Protein AF-A0A0M9DT07-F1 (afdb_monomer_lite)

Radius of gyration: 23.71 Å; chains: 1; bounding box: 53×54×96 Å

Foldseek 3Di:
DDDDDDDDPPPDPPPPPPPPPCPPWDWQDKDFFQDDDPPPLKDWQDPKDKTFQDKLVPDPTPPDDQDFQQALDWWWFQFPVRWIWTHTNQWTWTDAPTITIITRDDDPNRGDGTAPKDKDKFQWDDDPPDDPDIDGDADWDWDWDQDPQGIKTWTFHHAPDDTWTATKIWGDDPRIIMTRHGAIIWIKDWDDRVPPPFTWIKIWGDDNVVSIIIIMTIGD

Structure (mmCIF, N/CA/C/O backbone):
data_AF-A0A0M9DT07-F1
#
_entry.id   AF-A0A0M9DT07-F1
#
loop_
_atom_site.group_PDB
_atom_site.id
_atom_site.type_symbol
_atom_site.label_atom_id
_atom_site.label_alt_id
_atom_site.label_comp_id
_atom_site.label_asym_id
_atom_site.label_entity_id
_atom_site.label_seq_id
_atom_site.pdbx_PDB_ins_code
_atom_site.Cartn_x
_atom_site.Cartn_y
_atom_site.Cartn_z
_atom_site.occupancy
_atom_site.B_iso_or_equiv
_atom_site.auth_seq_id
_atom_site.auth_comp_id
_atom_site.auth_asym_id
_atom_site.auth_atom_id
_atom_site.pdbx_PDB_model_num
ATOM 1 N N . MET A 1 1 ? 20.465 39.568 -76.031 1.00 43.34 1 MET A N 1
ATOM 2 C CA . MET A 1 1 ? 20.129 38.217 -75.529 1.00 43.34 1 MET A CA 1
ATOM 3 C C . MET A 1 1 ? 21.136 37.796 -74.467 1.00 43.34 1 MET A C 1
ATOM 5 O O . MET A 1 1 ? 22.217 37.337 -74.807 1.00 43.34 1 MET A O 1
ATOM 9 N N . LYS A 1 2 ? 20.809 37.992 -73.188 1.00 36.03 2 LYS A N 1
ATOM 10 C CA . LYS A 1 2 ? 21.469 37.326 -72.058 1.00 36.03 2 LYS A CA 1
ATOM 11 C C . LYS A 1 2 ? 20.361 36.885 -71.110 1.00 36.03 2 LYS A C 1
ATOM 13 O O . LYS A 1 2 ? 19.502 37.689 -70.759 1.00 36.03 2 LYS A O 1
ATOM 18 N N . GLY A 1 3 ? 20.328 35.580 -70.871 1.00 34.97 3 GLY A N 1
ATOM 19 C CA . GLY A 1 3 ? 19.238 34.864 -70.231 1.00 34.97 3 GLY A CA 1
ATOM 20 C C . GLY A 1 3 ? 19.203 35.038 -68.719 1.00 34.97 3 GLY A C 1
ATOM 21 O O . GLY A 1 3 ? 20.229 35.157 -68.055 1.00 34.97 3 GLY A O 1
ATOM 22 N N . PHE A 1 4 ? 17.973 35.013 -68.223 1.00 41.09 4 PHE A N 1
ATOM 23 C CA . PHE A 1 4 ? 17.583 34.699 -66.858 1.00 41.09 4 PHE A CA 1
ATOM 24 C C . PHE A 1 4 ? 18.028 33.278 -66.491 1.00 41.09 4 PHE A C 1
ATOM 26 O O . PHE A 1 4 ? 17.635 32.341 -67.182 1.00 41.09 4 PHE A O 1
ATOM 33 N N . ILE A 1 5 ? 18.737 33.106 -65.373 1.00 43.38 5 ILE A N 1
ATOM 34 C CA . ILE A 1 5 ? 18.674 31.878 -64.568 1.00 43.38 5 ILE A CA 1
ATOM 35 C C . ILE A 1 5 ? 18.634 32.298 -63.097 1.00 43.38 5 ILE A C 1
ATOM 37 O O . ILE A 1 5 ? 19.620 32.756 -62.524 1.00 43.38 5 ILE A O 1
ATOM 41 N N . LEU A 1 6 ? 17.445 32.160 -62.518 1.00 38.59 6 LEU A N 1
ATOM 42 C CA . LEU A 1 6 ? 17.158 32.244 -61.095 1.00 38.59 6 LEU A CA 1
ATOM 43 C C . LEU A 1 6 ? 17.454 30.853 -60.507 1.00 38.59 6 LEU A C 1
ATOM 45 O O . LEU A 1 6 ? 16.744 29.904 -60.834 1.00 38.59 6 LEU A O 1
ATOM 49 N N . LEU A 1 7 ? 18.493 30.702 -59.680 1.00 37.50 7 LEU A N 1
ATOM 50 C CA . LEU A 1 7 ? 18.726 29.463 -58.927 1.00 37.50 7 LEU A CA 1
ATOM 51 C C . LEU A 1 7 ? 18.391 29.705 -57.451 1.00 37.50 7 LEU A C 1
ATOM 53 O O . LEU A 1 7 ? 19.174 30.272 -56.691 1.00 37.50 7 LEU A O 1
ATOM 57 N N . LEU A 1 8 ? 17.179 29.294 -57.079 1.00 36.41 8 LEU A N 1
ATOM 58 C CA . LEU A 1 8 ? 16.701 29.186 -55.705 1.00 36.41 8 LEU A CA 1
ATOM 59 C C . LEU A 1 8 ? 17.504 28.107 -54.966 1.00 36.41 8 LEU A C 1
ATOM 61 O O . LEU A 1 8 ? 17.373 26.920 -55.252 1.00 36.41 8 LEU A O 1
ATOM 65 N N . TRP A 1 9 ? 18.290 28.519 -53.975 1.00 34.06 9 TRP A N 1
ATOM 66 C CA . TRP A 1 9 ? 18.785 27.624 -52.933 1.00 34.06 9 TRP A CA 1
ATOM 67 C C . TRP A 1 9 ? 17.669 27.393 -51.911 1.00 34.06 9 TRP A C 1
ATOM 69 O O . TRP A 1 9 ? 17.506 28.156 -50.961 1.00 34.06 9 TRP A O 1
ATOM 79 N N . ILE A 1 10 ? 16.884 26.334 -52.109 1.00 38.62 10 ILE A N 1
ATOM 80 C CA . ILE A 1 10 ? 16.064 25.754 -51.043 1.00 38.62 10 ILE A CA 1
ATOM 81 C C . ILE A 1 10 ? 16.995 24.837 -50.250 1.00 38.62 10 ILE A C 1
ATOM 83 O O . ILE A 1 10 ? 17.226 23.688 -50.620 1.00 38.62 10 ILE A O 1
ATOM 87 N N . ILE A 1 11 ? 17.568 25.362 -49.167 1.00 41.97 11 ILE A N 1
ATOM 88 C CA . ILE A 1 11 ? 18.193 24.523 -48.146 1.00 41.97 11 ILE A CA 1
ATOM 89 C C . ILE A 1 11 ? 17.046 23.809 -47.437 1.00 41.97 11 ILE A C 1
ATOM 91 O O . ILE A 1 11 ? 16.306 24.401 -46.651 1.00 41.97 11 ILE A O 1
ATOM 95 N N . ALA A 1 12 ? 16.875 22.536 -47.779 1.00 37.84 12 ALA A N 1
ATOM 96 C CA . ALA A 1 12 ? 15.999 21.622 -47.079 1.00 37.84 12 ALA A CA 1
ATOM 97 C C . ALA A 1 12 ? 16.459 21.530 -45.619 1.00 37.84 12 ALA A C 1
ATOM 99 O O . ALA A 1 12 ? 17.428 20.845 -45.294 1.00 37.84 12 ALA A O 1
ATOM 100 N N . PHE A 1 13 ? 15.749 22.217 -44.724 1.00 34.78 13 PHE A N 1
ATOM 101 C CA . PHE A 1 13 ? 15.687 21.802 -43.333 1.00 34.78 13 PHE A CA 1
ATOM 102 C C . PHE A 1 13 ? 15.055 20.411 -43.332 1.00 34.78 13 PHE A C 1
ATOM 104 O O . PHE A 1 13 ? 13.833 20.267 -43.381 1.00 34.78 13 PHE A O 1
ATOM 111 N N . SER A 1 14 ? 15.889 19.373 -43.292 1.00 35.84 14 SER A N 1
ATOM 112 C CA . SER A 1 14 ? 15.462 18.065 -42.821 1.00 35.84 14 SER A CA 1
ATOM 113 C C . SER A 1 14 ? 15.128 18.230 -41.342 1.00 35.84 14 SER A C 1
ATOM 115 O O . SER A 1 14 ? 15.962 18.025 -40.459 1.00 35.84 14 SER A O 1
ATOM 117 N N . VAL A 1 15 ? 13.902 18.671 -41.069 1.00 37.06 15 VAL A N 1
ATOM 118 C CA . VAL A 1 15 ? 13.260 18.426 -39.789 1.00 37.06 15 VAL A CA 1
ATOM 119 C C . VAL A 1 15 ? 13.224 16.910 -39.684 1.00 37.06 15 VAL A C 1
ATOM 121 O O . VAL A 1 15 ? 12.386 16.253 -40.294 1.00 37.06 15 VAL A O 1
ATOM 124 N N . TYR A 1 16 ? 14.198 16.349 -38.968 1.00 35.22 16 TYR A N 1
ATOM 125 C CA . TYR A 1 16 ? 14.059 15.043 -38.354 1.00 35.22 16 TYR A CA 1
ATOM 126 C C . TYR A 1 16 ? 12.822 15.162 -37.463 1.00 35.22 16 TYR A C 1
ATOM 128 O O . TYR A 1 16 ? 12.907 15.546 -36.296 1.00 35.22 16 TYR A O 1
ATOM 136 N N . SER A 1 17 ? 11.644 14.892 -38.028 1.00 36.38 17 SER A N 1
ATOM 137 C CA . SER A 1 17 ? 10.521 14.473 -37.221 1.00 36.38 17 SER A CA 1
ATOM 138 C C . SER A 1 17 ? 10.969 13.140 -36.650 1.00 36.38 17 SER A C 1
ATOM 140 O O . SER A 1 17 ? 10.878 12.100 -37.301 1.00 36.38 17 SER A O 1
ATOM 142 N N . GLN A 1 18 ? 11.539 13.179 -35.449 1.00 34.22 18 GLN A N 1
ATOM 143 C CA . GLN A 1 18 ? 11.455 12.028 -34.577 1.00 34.22 18 GLN A CA 1
ATOM 144 C C . GLN A 1 18 ? 9.961 11.773 -34.443 1.00 34.22 18 GLN A C 1
ATOM 146 O O . GLN A 1 18 ? 9.268 12.485 -33.713 1.00 34.22 18 GLN A O 1
ATOM 151 N N . GLU A 1 19 ? 9.445 10.833 -35.237 1.00 33.66 19 GLU A N 1
ATOM 152 C CA . GLU A 1 19 ? 8.140 10.269 -34.964 1.00 33.66 19 GLU A CA 1
ATOM 153 C C . GLU A 1 19 ? 8.167 9.902 -33.481 1.00 33.66 19 GLU A C 1
ATOM 155 O O . GLU A 1 19 ? 9.106 9.224 -33.040 1.00 33.66 19 GLU A O 1
ATOM 160 N N . PRO A 1 20 ? 7.236 10.424 -32.665 1.00 37.22 20 PRO A N 1
ATOM 161 C CA . PRO A 1 20 ? 7.201 10.052 -31.271 1.00 37.22 20 PRO A CA 1
ATOM 162 C C . PRO A 1 20 ? 7.048 8.541 -31.259 1.00 37.22 20 PRO A C 1
ATOM 164 O O . PRO A 1 20 ? 6.032 8.030 -31.728 1.00 37.22 20 PRO A O 1
ATOM 167 N N . ILE A 1 21 ? 8.082 7.847 -30.770 1.00 36.16 21 ILE A N 1
ATOM 168 C CA . ILE A 1 21 ? 8.057 6.411 -30.514 1.00 36.16 21 ILE A CA 1
ATOM 169 C C . ILE A 1 21 ? 6.707 6.151 -29.858 1.00 36.16 21 ILE A C 1
ATOM 171 O O . ILE A 1 21 ? 6.473 6.607 -28.731 1.00 36.16 21 ILE A O 1
ATOM 175 N N . LYS A 1 22 ? 5.795 5.494 -30.588 1.00 36.47 22 LYS A N 1
ATOM 176 C CA . LYS A 1 22 ? 4.574 4.944 -30.015 1.00 36.47 22 LYS A CA 1
ATOM 177 C C . LYS A 1 22 ? 5.074 3.973 -28.960 1.00 36.47 22 LYS A C 1
ATOM 179 O O . LYS A 1 22 ? 5.481 2.861 -29.265 1.00 36.47 22 LYS A O 1
ATOM 184 N N . ARG A 1 23 ? 5.172 4.442 -27.715 1.00 38.47 23 ARG A N 1
ATOM 185 C CA . ARG A 1 23 ? 5.377 3.568 -26.568 1.00 38.47 23 ARG A CA 1
ATOM 186 C C . ARG A 1 23 ? 4.070 2.814 -26.445 1.00 38.47 23 ARG A C 1
ATOM 188 O O . ARG A 1 23 ? 3.135 3.306 -25.811 1.00 38.47 23 ARG A O 1
ATOM 195 N N . ASP A 1 24 ? 3.990 1.705 -27.168 1.00 44.94 24 ASP A N 1
ATOM 196 C CA . ASP A 1 24 ? 2.847 0.817 -27.141 1.00 44.94 24 ASP A CA 1
ATOM 197 C C . ASP A 1 24 ? 2.546 0.505 -25.679 1.00 44.94 24 ASP A C 1
ATOM 199 O O . ASP A 1 24 ? 3.396 0.074 -24.895 1.00 44.94 24 ASP A O 1
ATOM 203 N N . CYS A 1 25 ? 1.336 0.868 -25.274 1.00 48.28 25 CYS A N 1
ATOM 204 C CA . CYS A 1 25 ? 0.860 0.593 -23.936 1.00 48.28 25 CYS A CA 1
ATOM 205 C C . CYS A 1 25 ? 0.491 -0.883 -23.899 1.00 48.28 25 CYS A C 1
ATOM 207 O O . CYS A 1 25 ? -0.618 -1.255 -24.275 1.00 48.28 25 CYS A O 1
ATOM 209 N N . THR A 1 26 ? 1.426 -1.733 -23.484 1.00 67.19 26 THR A N 1
ATOM 210 C CA . THR A 1 26 ? 1.163 -3.169 -23.373 1.00 67.19 26 THR A CA 1
ATOM 211 C C . THR A 1 26 ? 0.314 -3.435 -22.133 1.00 67.19 26 THR A C 1
ATOM 213 O O . THR A 1 26 ? 0.797 -3.343 -20.998 1.00 67.19 26 THR A O 1
ATOM 216 N N . PHE A 1 27 ? -0.966 -3.736 -22.351 1.00 71.00 27 PHE A N 1
ATOM 217 C CA . PHE A 1 27 ? -1.869 -4.245 -21.324 1.00 71.00 27 PHE A CA 1
ATOM 218 C C . PHE A 1 27 ? -1.557 -5.719 -21.052 1.00 71.00 27 PHE A C 1
ATOM 220 O O . PHE A 1 27 ? -1.567 -6.525 -21.978 1.00 71.00 27 PHE A O 1
ATOM 227 N N . LEU A 1 28 ? -1.295 -6.070 -19.790 1.00 66.56 28 LEU A N 1
ATOM 228 C CA . LEU A 1 28 ? -0.989 -7.454 -19.409 1.00 66.56 28 LEU A CA 1
ATOM 229 C C . LEU A 1 28 ? -2.153 -8.199 -18.754 1.00 66.56 28 LEU A C 1
ATOM 231 O O . LEU A 1 28 ? -2.130 -9.424 -18.695 1.00 66.56 28 LEU A O 1
ATOM 235 N N . GLY A 1 29 ? -3.156 -7.492 -18.231 1.00 73.50 29 GLY A N 1
ATOM 236 C CA . GLY A 1 29 ? -4.309 -8.134 -17.605 1.00 73.50 29 GLY A CA 1
ATOM 237 C C . GLY A 1 29 ? -4.968 -7.334 -16.485 1.00 73.50 29 GLY A C 1
ATOM 238 O O . GLY A 1 29 ? -4.458 -6.310 -16.017 1.00 73.50 29 GLY A O 1
ATOM 239 N N . THR A 1 30 ? -6.124 -7.843 -16.055 1.00 73.94 30 THR A N 1
ATOM 240 C CA . THR A 1 30 ? -6.966 -7.291 -14.985 1.00 73.94 30 THR A CA 1
ATOM 241 C C . THR A 1 30 ? -7.029 -8.264 -13.813 1.00 73.94 30 THR A C 1
ATOM 243 O O . THR A 1 30 ? -7.164 -9.473 -14.007 1.00 73.94 30 THR A O 1
ATOM 246 N N . PHE A 1 31 ? -6.981 -7.741 -12.590 1.00 65.25 31 PHE A N 1
ATOM 247 C CA . PHE A 1 31 ? -7.179 -8.512 -11.368 1.00 65.25 31 PHE A CA 1
ATOM 248 C C . PHE A 1 31 ? -8.595 -8.294 -10.812 1.00 65.25 31 PHE A C 1
ATOM 250 O O . PHE A 1 31 ? -8.988 -7.150 -10.587 1.00 65.25 31 PHE A O 1
ATOM 257 N N . LYS A 1 32 ? -9.320 -9.414 -10.643 1.00 58.62 32 LYS A N 1
ATOM 258 C CA . LYS A 1 32 ? -10.728 -9.557 -10.208 1.00 58.62 32 LYS A CA 1
ATOM 259 C C . LYS A 1 32 ? -11.015 -8.931 -8.827 1.00 58.62 32 LYS A C 1
ATOM 261 O O . LYS A 1 32 ? -10.065 -8.666 -8.091 1.00 58.62 32 LYS A O 1
ATOM 266 N N . PRO A 1 33 ? -12.305 -8.720 -8.468 1.00 51.28 33 PRO A N 1
ATOM 267 C CA . PRO A 1 33 ? -12.697 -7.696 -7.513 1.00 51.28 33 PRO A CA 1
ATOM 268 C C . PRO A 1 33 ? -12.056 -7.763 -6.141 1.00 51.28 33 PRO A C 1
ATOM 270 O O . PRO A 1 33 ? -11.733 -8.833 -5.631 1.00 51.28 33 PRO A O 1
ATOM 273 N N . ILE A 1 34 ? -11.951 -6.571 -5.551 1.00 52.75 34 ILE A N 1
ATOM 274 C CA . ILE A 1 34 ? -11.533 -6.263 -4.184 1.00 52.75 34 ILE A CA 1
ATOM 275 C C . ILE A 1 34 ? -12.416 -7.038 -3.175 1.00 52.75 34 ILE A C 1
ATOM 277 O O . ILE A 1 34 ? -13.326 -6.501 -2.554 1.00 52.75 34 ILE A O 1
ATOM 281 N N . LEU A 1 35 ? -12.188 -8.343 -3.035 1.00 44.06 35 LEU A N 1
ATOM 282 C CA . LEU A 1 35 ? -12.946 -9.252 -2.175 1.00 44.06 35 LEU A CA 1
ATOM 283 C C . LEU A 1 35 ? -11.967 -10.111 -1.368 1.00 44.06 35 LEU A C 1
ATOM 285 O O . LEU A 1 35 ? -11.586 -11.215 -1.736 1.00 44.06 35 LEU A O 1
ATOM 289 N N . LEU A 1 36 ? -11.533 -9.486 -0.271 1.00 48.44 36 LEU A N 1
ATOM 290 C CA . LEU A 1 36 ? -11.169 -10.037 1.037 1.00 48.44 36 LEU A CA 1
ATOM 291 C C . LEU A 1 36 ? -10.949 -11.560 1.129 1.00 48.44 36 LEU A C 1
ATOM 293 O O . LEU A 1 36 ? -11.853 -12.323 1.458 1.00 48.44 36 LEU A O 1
ATOM 297 N N . GLU A 1 37 ? -9.686 -11.968 1.038 1.00 53.03 37 GLU A N 1
ATOM 298 C CA . GLU A 1 37 ? -9.191 -12.990 1.959 1.00 53.03 37 G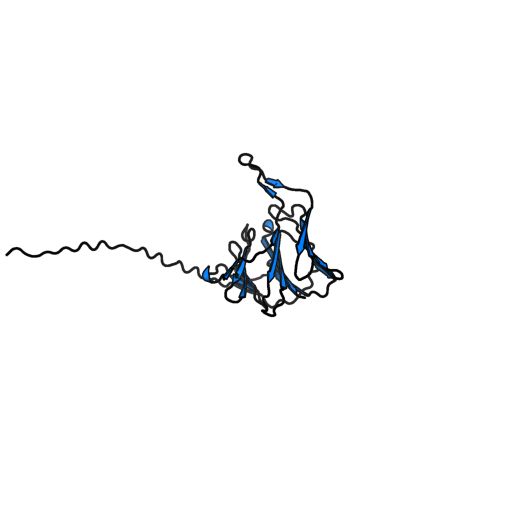LU A CA 1
ATOM 299 C C . GLU A 1 37 ? -8.748 -12.295 3.253 1.00 53.03 37 GLU A C 1
ATOM 301 O O . GLU A 1 37 ? -8.068 -11.264 3.198 1.00 53.03 37 GLU A O 1
ATOM 306 N N . ASN A 1 38 ? -9.111 -12.854 4.411 1.00 53.22 38 ASN A N 1
ATOM 307 C CA . ASN A 1 38 ? -8.553 -12.431 5.694 1.00 53.22 38 ASN A CA 1
ATOM 308 C C . ASN A 1 38 ? -7.036 -12.629 5.659 1.00 53.22 38 ASN A C 1
ATOM 310 O O . ASN A 1 38 ? -6.541 -13.752 5.748 1.00 53.22 38 ASN A O 1
ATOM 314 N N . ASP A 1 39 ? -6.289 -11.536 5.545 1.00 65.25 39 ASP A N 1
ATOM 315 C CA . ASP A 1 39 ? -4.852 -11.580 5.747 1.00 65.25 39 ASP A CA 1
ATOM 316 C C . ASP A 1 39 ? -4.585 -11.684 7.251 1.00 65.25 39 ASP A C 1
ATOM 318 O O . ASP A 1 39 ? -4.710 -10.705 7.987 1.00 65.25 39 ASP A O 1
ATOM 322 N N . THR A 1 40 ? -4.225 -12.880 7.718 1.00 63.94 40 THR A N 1
ATOM 323 C CA . THR A 1 40 ? -3.963 -13.161 9.139 1.00 63.94 40 THR A CA 1
ATOM 324 C C . THR A 1 40 ? -2.780 -12.371 9.705 1.00 63.94 40 THR A C 1
ATOM 326 O O . THR A 1 40 ? -2.596 -12.316 10.923 1.00 63.94 40 THR A O 1
ATOM 329 N N . SER A 1 41 ? -1.985 -11.719 8.848 1.00 73.25 41 SER A N 1
ATOM 330 C CA . SER A 1 41 ? -0.939 -10.787 9.271 1.00 73.25 41 SER A CA 1
ATOM 331 C C . SER A 1 41 ? -1.478 -9.415 9.707 1.00 73.25 41 SER A C 1
ATOM 333 O O . SER A 1 41 ? -0.738 -8.634 10.318 1.00 73.25 41 SER A O 1
ATOM 335 N N . ILE A 1 42 ? -2.759 -9.131 9.452 1.00 87.50 42 ILE A N 1
ATOM 336 C CA . ILE A 1 42 ? -3.448 -7.902 9.842 1.00 87.50 42 ILE A CA 1
ATOM 337 C C . ILE A 1 42 ? -4.325 -8.174 11.066 1.00 87.50 42 ILE A C 1
ATOM 339 O O . ILE A 1 42 ? -5.191 -9.045 11.058 1.00 87.50 42 ILE A O 1
ATOM 343 N N . ILE A 1 43 ? -4.143 -7.387 12.128 1.00 90.75 43 ILE A N 1
ATOM 344 C CA . ILE A 1 43 ? -5.060 -7.383 13.274 1.00 90.75 43 ILE A CA 1
ATOM 345 C C . ILE A 1 43 ? -6.045 -6.235 13.098 1.00 90.75 43 ILE A C 1
ATOM 347 O O . ILE A 1 43 ? -5.664 -5.072 13.228 1.00 90.75 43 ILE A O 1
ATOM 351 N N . ASN A 1 44 ? -7.315 -6.557 12.865 1.00 90.56 44 ASN A N 1
ATOM 352 C CA . ASN A 1 44 ? -8.384 -5.573 12.750 1.00 90.56 44 ASN A CA 1
ATOM 353 C C . ASN A 1 44 ? -9.324 -5.637 13.964 1.00 90.56 44 ASN A C 1
ATOM 355 O O . ASN A 1 44 ? -10.115 -6.564 14.103 1.00 90.56 44 ASN A O 1
ATOM 359 N N . LYS A 1 45 ? -9.229 -4.642 14.849 1.00 91.75 45 LYS A N 1
ATOM 360 C CA . LYS A 1 45 ? -10.139 -4.406 15.983 1.00 91.75 45 LYS A CA 1
ATOM 361 C C . LYS A 1 45 ? -10.986 -3.154 15.723 1.00 91.75 45 LYS A C 1
ATOM 363 O O . LYS A 1 45 ? -11.117 -2.294 16.591 1.00 91.75 45 LYS A O 1
ATOM 368 N N . SER A 1 46 ? -11.468 -2.992 14.497 1.00 89.06 46 SER A N 1
ATOM 369 C CA . SER A 1 46 ? -12.277 -1.856 14.051 1.00 89.06 46 SER A CA 1
ATOM 370 C C . SER A 1 46 ? -13.468 -2.340 13.224 1.00 89.06 46 SER A C 1
ATOM 372 O O . SER A 1 46 ? -13.573 -3.524 12.911 1.00 89.06 46 SER A O 1
ATOM 374 N N . LYS A 1 47 ? -14.357 -1.416 12.844 1.00 89.25 47 LYS A N 1
ATOM 375 C CA . LYS A 1 47 ? -15.400 -1.675 11.837 1.00 89.25 47 LYS A CA 1
ATOM 376 C C . LYS A 1 47 ? -14.911 -1.480 10.397 1.00 89.25 47 LYS A C 1
ATOM 378 O O . LYS A 1 47 ? -15.658 -1.776 9.471 1.00 89.25 47 LYS A O 1
ATOM 383 N N . TRP A 1 48 ? -13.682 -0.994 10.208 1.00 90.19 48 TRP A N 1
ATOM 384 C CA . TRP A 1 48 ? -13.144 -0.726 8.881 1.00 90.19 48 TRP A CA 1
ATOM 385 C C . TRP A 1 48 ? -12.984 -2.014 8.092 1.00 90.19 48 TRP A C 1
ATOM 387 O O . TRP A 1 48 ? -12.529 -3.036 8.615 1.00 90.19 48 TRP A O 1
ATOM 397 N N . LYS A 1 49 ? -13.307 -1.938 6.807 1.00 88.44 49 LYS A N 1
ATOM 398 C CA . LYS A 1 49 ? -13.091 -3.023 5.858 1.00 88.44 49 LYS A CA 1
ATOM 399 C C . LYS A 1 49 ? -11.719 -2.844 5.228 1.00 88.44 49 LYS A C 1
ATOM 401 O O . LYS A 1 49 ? -11.380 -1.753 4.776 1.00 88.44 49 LYS A O 1
ATOM 406 N N . VAL A 1 50 ? -10.923 -3.908 5.220 1.00 88.31 50 VAL A N 1
ATOM 407 C CA . VAL A 1 50 ? -9.545 -3.884 4.718 1.00 88.31 50 VAL A CA 1
ATOM 408 C C . VAL A 1 50 ? -9.435 -4.873 3.593 1.00 88.31 50 VAL A C 1
ATOM 410 O O . VAL A 1 50 ? -9.549 -6.066 3.820 1.00 88.31 50 VAL A O 1
ATOM 413 N N . TYR A 1 51 ? -9.169 -4.404 2.393 1.00 85.75 51 TYR A N 1
ATOM 414 C CA . TYR A 1 51 ? -9.104 -5.272 1.241 1.00 85.75 51 TYR A CA 1
ATOM 415 C C . TYR A 1 51 ? -7.682 -5.359 0.710 1.00 85.75 51 TYR A C 1
ATOM 417 O O . TYR A 1 51 ? -7.018 -4.341 0.536 1.00 85.75 51 TYR A O 1
ATOM 425 N N . ASN A 1 52 ? -7.226 -6.573 0.420 1.00 86.69 52 ASN A N 1
ATOM 426 C CA . ASN A 1 52 ? -6.031 -6.806 -0.381 1.00 86.69 52 ASN A CA 1
ATOM 427 C C . ASN A 1 52 ? -6.404 -6.634 -1.862 1.00 86.69 52 ASN A C 1
ATOM 429 O O . ASN A 1 52 ? -7.024 -7.527 -2.436 1.00 86.69 52 ASN A O 1
ATOM 433 N N . VAL A 1 53 ? -6.086 -5.480 -2.454 1.00 86.06 53 VAL A N 1
ATOM 434 C CA . VAL A 1 53 ? -6.475 -5.156 -3.841 1.00 86.06 53 VAL A CA 1
ATOM 435 C C . VAL A 1 53 ? -5.498 -5.726 -4.865 1.00 86.06 53 VAL A C 1
ATOM 437 O O . VAL A 1 53 ? -5.855 -5.912 -6.023 1.00 86.06 53 VAL A O 1
ATOM 440 N N . PHE A 1 54 ? -4.261 -5.999 -4.451 1.00 88.19 54 PHE A N 1
ATOM 441 C CA . PHE A 1 54 ? -3.255 -6.615 -5.303 1.00 88.19 54 PHE A CA 1
ATOM 442 C C . PHE A 1 54 ? -2.186 -7.307 -4.463 1.00 88.19 54 PHE A C 1
ATOM 444 O O . PHE A 1 54 ? -1.666 -6.715 -3.521 1.00 88.19 54 PHE A O 1
ATOM 451 N N . ASP A 1 55 ? -1.801 -8.521 -4.856 1.00 88.06 55 ASP A N 1
ATOM 452 C CA . ASP A 1 55 ? -0.679 -9.261 -4.278 1.00 88.06 55 ASP A CA 1
ATOM 453 C C . ASP A 1 55 ? 0.129 -9.897 -5.408 1.00 88.06 55 ASP A C 1
ATOM 455 O O . ASP A 1 55 ? -0.343 -10.820 -6.081 1.00 88.06 55 ASP A O 1
ATOM 459 N N . SER A 1 56 ? 1.359 -9.420 -5.619 1.00 87.44 56 SER A N 1
ATOM 460 C CA . SER A 1 56 ? 2.194 -9.913 -6.714 1.00 87.44 56 SER A CA 1
ATOM 461 C C . SER A 1 56 ? 2.519 -11.401 -6.597 1.00 87.44 56 SER A C 1
ATOM 463 O O . SER A 1 56 ? 2.746 -12.034 -7.622 1.00 87.44 56 SER A O 1
ATOM 465 N N . LYS A 1 57 ? 2.473 -12.002 -5.396 1.00 84.06 57 LYS A N 1
ATOM 466 C CA . LYS A 1 57 ? 2.646 -13.458 -5.234 1.00 84.06 57 LYS A CA 1
ATOM 467 C C . LYS A 1 57 ? 1.489 -14.268 -5.801 1.00 84.06 57 LYS A C 1
ATOM 469 O O . LYS A 1 57 ? 1.669 -15.436 -6.130 1.00 84.06 57 LYS A O 1
ATOM 474 N N . LYS A 1 58 ? 0.294 -13.680 -5.837 1.00 81.44 58 LYS A N 1
ATOM 475 C CA . LYS A 1 58 ? -0.922 -14.318 -6.354 1.00 81.44 58 LYS A CA 1
ATOM 476 C C . LYS A 1 58 ? -1.156 -13.997 -7.830 1.00 81.44 58 LYS A C 1
ATOM 478 O O . LYS A 1 58 ? -2.060 -14.565 -8.438 1.00 81.44 58 LYS A O 1
ATOM 483 N N . CYS A 1 59 ? -0.356 -13.100 -8.405 1.00 78.38 59 CYS A N 1
ATOM 484 C CA . CYS A 1 59 ? -0.446 -12.731 -9.806 1.00 78.38 59 CYS A CA 1
ATOM 485 C C . CYS A 1 59 ? 0.135 -13.848 -10.684 1.00 78.38 59 CYS A C 1
ATOM 487 O O . CYS A 1 59 ? 1.300 -14.209 -10.543 1.00 78.38 59 CYS A O 1
ATOM 489 N N . LYS A 1 60 ? -0.68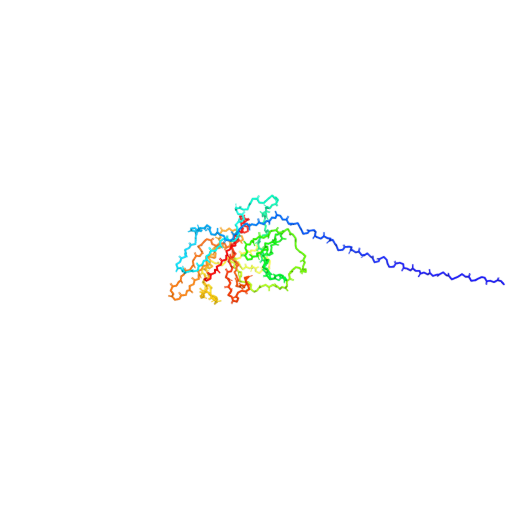5 -14.386 -11.592 1.00 75.25 60 LYS A N 1
ATOM 490 C CA . LYS A 1 60 ? -0.293 -15.407 -12.580 1.00 75.25 60 LYS A CA 1
ATOM 491 C C . LYS A 1 60 ? -0.359 -14.884 -14.021 1.00 75.25 60 LYS A C 1
ATOM 493 O O . LYS A 1 60 ? -0.533 -15.671 -14.943 1.00 75.25 60 LYS A O 1
ATOM 498 N N . LEU A 1 61 ? -0.301 -13.564 -14.208 1.00 73.19 61 LEU A N 1
ATOM 499 C CA . LEU A 1 61 ? -0.345 -12.971 -15.543 1.00 73.19 61 LEU A CA 1
ATOM 500 C C . LEU A 1 61 ? 0.913 -13.351 -16.325 1.00 73.19 61 LEU A C 1
ATOM 502 O O . LEU A 1 61 ? 2.032 -13.215 -15.828 1.00 73.19 61 LEU A O 1
ATOM 506 N N . GLU A 1 62 ? 0.716 -13.816 -17.551 1.00 72.94 62 GLU A N 1
ATOM 507 C CA . GLU A 1 62 ? 1.809 -14.140 -18.457 1.00 72.94 62 GLU A CA 1
ATOM 508 C C . GLU A 1 62 ? 2.644 -12.883 -18.748 1.00 72.94 62 GLU A C 1
ATOM 510 O O . GLU A 1 62 ? 2.114 -11.787 -18.929 1.00 72.94 62 GLU A O 1
ATOM 515 N N . GLY A 1 63 ? 3.972 -13.015 -18.705 1.00 73.38 63 GLY A N 1
ATOM 516 C CA . GLY A 1 63 ? 4.895 -11.891 -18.896 1.00 73.38 63 GLY A CA 1
ATOM 517 C C . GLY A 1 63 ? 5.002 -10.911 -17.717 1.00 73.38 63 GLY A C 1
ATOM 518 O O . GLY A 1 63 ? 5.888 -10.054 -17.727 1.00 73.38 63 GLY A O 1
ATOM 519 N N . PHE A 1 64 ? 4.174 -11.037 -16.672 1.00 80.25 64 PHE A N 1
ATOM 520 C CA . PHE A 1 64 ? 4.326 -10.242 -15.456 1.00 80.25 64 PHE A CA 1
ATOM 521 C C . PHE A 1 64 ? 5.356 -10.877 -14.519 1.00 80.25 64 PHE A C 1
ATOM 523 O O . PHE A 1 64 ? 5.102 -11.885 -13.860 1.00 80.25 64 PHE A O 1
ATOM 530 N N . GLN A 1 65 ? 6.520 -10.242 -14.412 1.00 78.56 65 GLN A N 1
ATOM 531 C CA . GLN A 1 65 ? 7.520 -10.588 -13.412 1.00 78.56 65 GLN A CA 1
ATOM 532 C C . GLN A 1 65 ? 8.203 -9.316 -12.918 1.00 78.56 65 GLN A C 1
ATOM 534 O O . GLN A 1 65 ? 8.822 -8.587 -13.691 1.00 78.56 65 GLN A O 1
ATOM 539 N N . ILE A 1 66 ? 8.114 -9.062 -11.616 1.00 80.00 66 ILE A N 1
ATOM 540 C CA . ILE A 1 66 ? 8.912 -8.018 -10.975 1.00 80.00 66 ILE A CA 1
ATOM 541 C C . ILE A 1 66 ? 10.331 -8.573 -10.855 1.00 80.00 66 ILE A C 1
ATOM 543 O O . ILE A 1 66 ? 10.500 -9.654 -10.302 1.00 80.00 66 ILE A O 1
ATOM 547 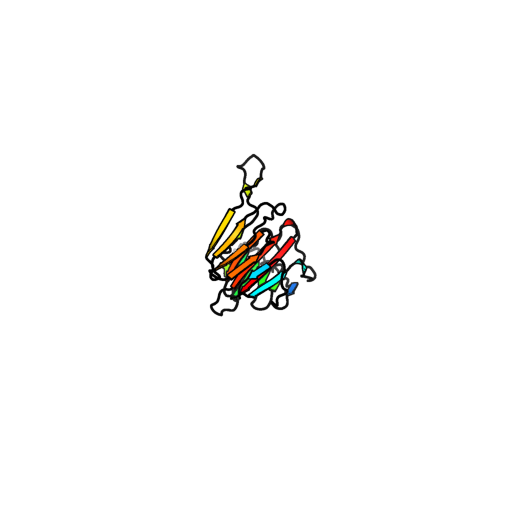N N . LYS A 1 67 ? 11.332 -7.870 -11.390 1.00 78.00 67 LYS A N 1
ATOM 548 C CA . LYS A 1 67 ? 12.753 -8.243 -11.291 1.00 78.00 67 LYS A CA 1
ATOM 549 C C . LYS A 1 67 ? 13.582 -7.081 -10.757 1.00 78.00 67 LYS A C 1
ATOM 551 O O . LYS A 1 67 ? 13.280 -5.927 -11.038 1.00 78.00 67 LYS A O 1
ATOM 556 N N . GLY A 1 68 ? 14.645 -7.390 -10.019 1.00 73.06 68 GLY A N 1
ATOM 557 C CA . GLY A 1 68 ? 15.596 -6.389 -9.531 1.00 73.06 68 GLY A CA 1
ATOM 558 C C . GLY A 1 68 ? 14.936 -5.287 -8.695 1.00 73.06 68 GLY A C 1
ATOM 559 O O . GLY A 1 68 ? 14.112 -5.562 -7.825 1.00 73.06 68 GLY A O 1
ATOM 560 N N . ASP A 1 69 ? 15.291 -4.040 -8.986 1.00 71.75 69 ASP A N 1
ATOM 561 C CA . ASP A 1 69 ? 14.917 -2.822 -8.262 1.00 71.75 69 ASP A CA 1
ATOM 562 C C . ASP A 1 69 ? 13.665 -2.114 -8.824 1.00 71.75 69 ASP A C 1
ATOM 564 O O . ASP A 1 69 ? 13.335 -0.988 -8.437 1.00 71.75 69 ASP A O 1
ATOM 568 N N . GLN A 1 70 ? 12.914 -2.778 -9.709 1.00 78.88 70 GLN A N 1
ATOM 569 C CA . GLN A 1 70 ? 11.802 -2.186 -10.467 1.00 78.88 70 GLN A CA 1
ATOM 570 C C . GLN A 1 70 ? 10.698 -1.549 -9.612 1.00 78.88 70 GLN A C 1
ATOM 572 O O . GLN A 1 70 ? 9.948 -0.709 -10.110 1.00 78.88 70 GLN A O 1
ATOM 577 N N . ILE A 1 71 ? 10.566 -1.942 -8.344 1.00 82.50 71 ILE A N 1
ATOM 578 C CA . ILE A 1 71 ? 9.566 -1.422 -7.398 1.00 82.50 71 ILE A CA 1
ATOM 579 C C . ILE A 1 71 ? 10.178 -0.589 -6.271 1.00 82.50 71 ILE A C 1
ATOM 581 O O . ILE A 1 71 ? 9.485 -0.270 -5.312 1.00 82.50 71 ILE A O 1
ATOM 585 N N . CYS A 1 72 ? 11.463 -0.240 -6.354 1.00 81.62 72 CYS A N 1
ATOM 586 C CA . CYS A 1 72 ? 12.150 0.420 -5.250 1.00 81.62 72 CYS A CA 1
ATOM 587 C C . CYS A 1 72 ? 11.830 1.890 -5.091 1.00 81.62 72 CYS A C 1
ATOM 589 O O . CYS A 1 72 ? 12.059 2.413 -4.014 1.00 81.62 72 CYS A O 1
ATOM 591 N N . ASN A 1 73 ? 11.289 2.541 -6.120 1.00 84.12 73 ASN A N 1
ATOM 592 C CA . ASN A 1 73 ? 10.940 3.956 -6.086 1.00 84.12 73 ASN A CA 1
ATOM 593 C C . ASN A 1 73 ? 9.527 4.204 -6.619 1.00 84.12 73 ASN A C 1
ATOM 595 O O . ASN A 1 73 ? 9.381 4.853 -7.658 1.00 84.12 73 ASN A O 1
ATOM 599 N N . PRO A 1 74 ? 8.486 3.645 -5.979 1.00 90.12 74 PRO A N 1
ATOM 600 C CA . PRO A 1 74 ? 7.145 3.789 -6.496 1.00 90.12 74 PRO A CA 1
ATOM 601 C C . PRO A 1 74 ? 6.641 5.222 -6.292 1.00 90.12 74 PRO A C 1
ATOM 603 O O . PRO A 1 74 ? 6.800 5.809 -5.224 1.00 90.12 74 PRO A O 1
ATOM 606 N N . LYS A 1 75 ? 5.977 5.768 -7.307 1.00 92.75 75 LYS A N 1
ATOM 607 C CA . LYS A 1 75 ? 5.263 7.048 -7.234 1.00 92.75 75 LYS A CA 1
ATOM 608 C C . LYS A 1 75 ? 3.776 6.833 -7.430 1.00 92.75 75 LYS A C 1
ATOM 610 O O . LYS A 1 75 ? 3.367 5.890 -8.101 1.00 92.75 75 LYS A O 1
ATOM 615 N N . VAL A 1 76 ? 2.958 7.721 -6.874 1.00 95.56 76 VAL A N 1
ATOM 616 C CA . VAL A 1 76 ? 1.499 7.623 -6.984 1.00 95.56 76 VAL A CA 1
ATOM 617 C C . VAL A 1 76 ? 0.948 8.814 -7.739 1.00 95.56 76 VAL A C 1
ATOM 619 O O . VAL A 1 76 ? 1.148 9.959 -7.338 1.00 95.56 76 VAL A O 1
ATOM 622 N N . TYR A 1 77 ? 0.182 8.542 -8.786 1.00 96.25 77 TYR A N 1
ATOM 623 C CA . TYR A 1 77 ? -0.487 9.550 -9.595 1.00 96.25 77 TYR A CA 1
ATOM 624 C C . TYR A 1 77 ? -1.998 9.369 -9.544 1.00 96.25 77 TYR A C 1
ATOM 626 O O . TYR A 1 77 ? -2.502 8.252 -9.596 1.00 96.25 77 TYR A O 1
ATOM 634 N N . VAL A 1 78 ? -2.716 10.485 -9.495 1.00 95.38 78 VAL A N 1
ATOM 635 C CA . VAL A 1 78 ? -4.126 10.533 -9.881 1.00 95.38 78 VAL A CA 1
ATOM 636 C C . VAL A 1 78 ? -4.183 10.697 -11.394 1.00 95.38 78 VAL A C 1
ATOM 638 O O . VAL A 1 78 ? -3.511 11.569 -11.961 1.00 95.38 78 VAL A O 1
ATOM 641 N N . ASN A 1 79 ? -4.995 9.878 -12.045 1.00 95.56 79 ASN A N 1
ATOM 642 C CA . ASN A 1 79 ? -5.169 9.868 -13.491 1.00 95.56 79 ASN A CA 1
ATOM 643 C C . ASN A 1 79 ? -6.304 10.806 -13.921 1.00 95.56 79 ASN A C 1
ATOM 645 O O . ASN A 1 79 ? -7.051 11.350 -13.103 1.00 95.56 79 ASN A O 1
ATOM 649 N N . LYS A 1 80 ? -6.433 11.033 -15.231 1.00 91.81 80 LYS A N 1
ATOM 650 C CA . LYS A 1 80 ? -7.507 11.880 -15.779 1.00 91.81 80 LYS A CA 1
ATOM 651 C C . LYS A 1 80 ? -8.905 11.287 -15.599 1.00 91.81 80 LYS A C 1
ATOM 653 O O . LYS A 1 80 ? -9.848 12.055 -15.449 1.00 91.81 80 LYS A O 1
ATOM 658 N N . ASP A 1 81 ? -9.016 9.962 -15.575 1.00 91.56 81 ASP A N 1
ATOM 659 C CA . ASP A 1 81 ? -10.262 9.220 -15.336 1.00 91.56 81 ASP A CA 1
ATOM 660 C C . ASP A 1 81 ? -10.554 8.999 -13.838 1.00 91.56 81 ASP A C 1
ATOM 662 O O . ASP A 1 81 ? -11.363 8.145 -13.488 1.00 91.56 81 ASP A O 1
ATOM 666 N N . SER A 1 82 ? -9.871 9.739 -12.956 1.00 91.00 82 SER A N 1
ATOM 667 C CA . SER A 1 82 ? -9.946 9.616 -11.493 1.00 91.00 82 SER A CA 1
ATOM 668 C C . SER A 1 82 ? -9.476 8.274 -10.920 1.00 91.00 82 SER A C 1
ATOM 670 O O . SER A 1 82 ? -9.590 8.060 -9.719 1.00 91.00 82 SER A O 1
ATOM 672 N N . SER A 1 83 ? -8.889 7.384 -11.725 1.00 94.62 83 SER A N 1
ATOM 673 C CA . SER A 1 83 ? -8.183 6.220 -11.185 1.00 94.62 83 SER A CA 1
ATOM 674 C C . SER A 1 83 ? -6.840 6.616 -10.559 1.00 94.62 83 SER A C 1
ATOM 676 O O . SER A 1 83 ? -6.337 7.727 -10.766 1.00 94.62 83 SER A O 1
ATOM 678 N N . ILE A 1 84 ? -6.241 5.706 -9.792 1.00 95.31 84 ILE A N 1
ATOM 679 C CA . ILE A 1 84 ? -4.907 5.897 -9.213 1.00 95.31 84 ILE A CA 1
ATOM 680 C C . ILE A 1 84 ? -3.912 5.020 -9.967 1.00 95.31 84 ILE A C 1
ATOM 682 O O . ILE A 1 84 ? -4.180 3.845 -10.180 1.00 95.31 84 ILE A O 1
ATOM 686 N N . THR A 1 85 ? -2.740 5.543 -10.319 1.00 95.62 85 THR A N 1
ATOM 687 C CA . THR A 1 85 ? -1.620 4.718 -10.791 1.00 95.62 85 THR A CA 1
ATOM 688 C C . THR A 1 85 ? -0.508 4.699 -9.764 1.00 95.62 85 THR A C 1
ATOM 690 O O . THR A 1 85 ? 0.040 5.748 -9.424 1.00 95.62 85 THR A O 1
ATOM 693 N N . LEU A 1 86 ? -0.118 3.502 -9.335 1.00 94.44 86 LEU A N 1
ATOM 694 C CA . LEU A 1 86 ? 1.195 3.287 -8.748 1.00 94.44 86 LEU A CA 1
ATOM 695 C C . LEU A 1 86 ? 2.195 3.027 -9.878 1.00 94.44 86 LEU A C 1
ATOM 697 O O . LEU A 1 86 ? 2.122 2.002 -10.556 1.00 94.44 86 LEU A O 1
ATOM 701 N N . VAL A 1 87 ? 3.107 3.968 -10.085 1.00 91.62 87 VAL A N 1
ATOM 702 C CA . VAL A 1 87 ? 4.153 3.907 -11.104 1.00 91.62 87 VAL A CA 1
ATOM 703 C C . VAL A 1 87 ? 5.421 3.363 -10.468 1.00 91.62 87 VAL A C 1
ATOM 705 O O . VAL A 1 87 ? 5.971 3.961 -9.547 1.00 91.62 87 VAL A O 1
ATOM 708 N N . SER A 1 88 ? 5.881 2.231 -10.976 1.00 86.94 88 SER A N 1
ATOM 709 C CA . SER A 1 88 ? 7.194 1.646 -10.729 1.00 86.94 88 SER A CA 1
ATOM 710 C C . SER A 1 88 ? 8.078 1.865 -11.970 1.00 86.94 88 SER A C 1
ATOM 712 O O . SER A 1 88 ? 7.611 2.402 -12.974 1.00 86.94 88 SER A O 1
ATOM 714 N N . GLN A 1 89 ? 9.359 1.479 -11.933 1.00 83.75 89 GLN A N 1
ATOM 715 C CA . GLN A 1 89 ? 10.263 1.693 -13.075 1.00 83.75 89 GLN A CA 1
ATOM 716 C C . GLN A 1 89 ? 9.760 1.038 -14.375 1.00 83.75 89 GLN A C 1
ATOM 718 O O . GLN A 1 89 ? 9.906 1.623 -15.445 1.00 83.75 89 GLN A O 1
ATOM 723 N N . LEU A 1 90 ? 9.162 -0.157 -14.283 1.00 84.31 90 LEU A N 1
ATOM 724 C CA . LEU A 1 90 ? 8.682 -0.926 -15.442 1.00 84.31 90 LEU A CA 1
ATOM 725 C C . LEU A 1 90 ? 7.197 -1.281 -15.394 1.00 84.31 90 LEU A C 1
ATOM 727 O O . LEU A 1 90 ? 6.669 -1.777 -16.383 1.00 84.31 90 LEU A O 1
ATOM 731 N N . TRP A 1 91 ? 6.527 -1.069 -14.262 1.00 89.12 91 TRP A N 1
ATOM 732 C CA . TRP A 1 91 ? 5.153 -1.513 -14.067 1.00 89.12 91 TRP A CA 1
ATOM 733 C C . TRP A 1 91 ? 4.283 -0.369 -13.576 1.00 89.12 91 TRP A C 1
ATOM 735 O O . TRP A 1 91 ? 4.650 0.377 -12.672 1.00 89.12 91 TRP A O 1
ATOM 745 N N . ASN A 1 92 ? 3.097 -0.261 -14.154 1.00 92.06 92 ASN A N 1
ATOM 746 C CA . ASN A 1 92 ? 2.080 0.699 -13.772 1.00 92.06 92 ASN A CA 1
ATOM 747 C C . ASN A 1 92 ? 0.861 -0.082 -13.295 1.00 92.06 92 ASN A C 1
ATOM 749 O O . ASN A 1 92 ? 0.233 -0.796 -14.078 1.00 92.06 92 ASN A O 1
ATOM 753 N N . PHE A 1 93 ? 0.540 0.053 -12.012 1.00 92.50 93 PHE A N 1
ATOM 754 C CA . PHE A 1 93 ? -0.627 -0.573 -11.400 1.00 92.50 93 PHE A CA 1
ATOM 755 C C . PHE A 1 93 ? -1.742 0.466 -11.343 1.00 92.50 93 PHE A C 1
ATOM 757 O O . PHE A 1 93 ? -1.733 1.347 -10.481 1.00 92.50 93 PHE A O 1
ATOM 764 N N . VAL A 1 94 ? -2.676 0.391 -12.289 1.00 94.25 94 VAL A N 1
ATOM 765 C CA . VAL A 1 94 ? -3.839 1.278 -12.363 1.00 94.25 94 VAL A CA 1
ATOM 766 C C . VAL A 1 94 ? -4.952 0.685 -11.510 1.00 94.25 94 VAL A C 1
ATOM 768 O O . VAL A 1 94 ? -5.567 -0.318 -11.867 1.00 94.25 94 VAL A O 1
ATOM 771 N N . ILE A 1 95 ? -5.192 1.310 -10.368 1.00 92.62 95 ILE A N 1
ATOM 772 C CA . ILE A 1 95 ? -6.190 0.937 -9.375 1.00 92.62 95 ILE A CA 1
ATOM 773 C C . ILE A 1 95 ? -7.484 1.684 -9.700 1.00 92.62 95 ILE A C 1
ATOM 775 O O . ILE A 1 95 ? -7.523 2.919 -9.698 1.00 92.62 95 ILE A O 1
ATOM 779 N N . LYS A 1 96 ? -8.541 0.922 -9.972 1.00 91.19 96 LYS A N 1
ATOM 780 C CA . LYS A 1 96 ? -9.921 1.393 -10.129 1.00 91.19 96 LYS A CA 1
ATOM 781 C C . LYS A 1 96 ? -10.779 0.872 -8.975 1.00 91.19 96 LYS A C 1
ATOM 783 O O . LYS A 1 96 ? -10.319 0.045 -8.190 1.00 91.19 96 LYS A O 1
ATOM 788 N N . THR A 1 97 ? -12.006 1.380 -8.862 1.00 87.06 97 THR A N 1
ATOM 789 C CA . THR A 1 97 ? -12.957 1.032 -7.791 1.00 87.06 97 THR A CA 1
ATOM 790 C C . THR A 1 97 ? -13.060 -0.468 -7.547 1.00 87.06 97 THR A C 1
ATOM 792 O O . THR A 1 97 ? -13.100 -0.898 -6.397 1.00 87.06 97 THR A O 1
ATOM 795 N N . ASP A 1 98 ? -13.084 -1.260 -8.612 1.00 83.12 98 ASP A N 1
ATOM 796 C CA . ASP A 1 98 ? -13.339 -2.691 -8.556 1.00 83.12 98 ASP A CA 1
ATOM 797 C C . ASP A 1 98 ? -12.139 -3.548 -8.964 1.00 83.12 98 ASP A C 1
ATOM 799 O O . ASP A 1 98 ? -12.075 -4.691 -8.541 1.00 83.12 98 ASP A O 1
ATOM 803 N N . ASN A 1 99 ? -11.174 -3.036 -9.728 1.00 83.38 99 ASN A N 1
ATOM 804 C CA . ASN A 1 99 ? -10.099 -3.853 -10.291 1.00 83.38 99 ASN A CA 1
ATOM 805 C C . ASN A 1 99 ? -8.740 -3.145 -10.278 1.00 83.38 99 ASN A C 1
ATOM 807 O O . ASN A 1 99 ? -8.647 -1.916 -10.246 1.00 83.38 99 ASN A O 1
ATOM 811 N N . VAL A 1 100 ? -7.675 -3.938 -10.403 1.00 89.25 100 VAL A N 1
ATOM 812 C CA . VAL A 1 100 ? -6.320 -3.444 -10.684 1.00 89.25 100 VAL A CA 1
ATOM 813 C C . VAL A 1 100 ? -5.892 -3.905 -12.073 1.00 89.25 100 VAL A C 1
ATOM 815 O O . VAL A 1 100 ? -5.980 -5.088 -12.398 1.00 89.25 100 VAL A O 1
ATOM 818 N N . TYR A 1 101 ? -5.420 -2.968 -12.890 1.00 90.31 101 TYR A N 1
ATOM 819 C CA . TYR A 1 101 ? -4.900 -3.212 -14.234 1.00 90.31 101 TYR A CA 1
ATOM 820 C C . TYR A 1 101 ? -3.389 -3.007 -14.233 1.00 90.31 101 TYR A C 1
ATOM 822 O O . TYR A 1 101 ? -2.894 -2.060 -13.618 1.00 90.31 101 TYR A O 1
ATOM 830 N N . ILE A 1 102 ? -2.657 -3.870 -14.934 1.00 89.81 102 ILE A N 1
ATOM 831 C CA . ILE A 1 102 ? -1.196 -3.788 -15.008 1.00 89.81 102 ILE A CA 1
ATOM 832 C C . ILE A 1 102 ? -0.771 -3.457 -16.433 1.00 89.81 102 ILE A C 1
ATOM 834 O O . ILE A 1 102 ? -1.146 -4.144 -17.386 1.00 89.81 102 ILE A O 1
ATOM 838 N N . TYR A 1 103 ? 0.049 -2.416 -16.548 1.00 89.25 103 TYR A N 1
ATOM 839 C CA . TYR A 1 103 ? 0.633 -1.961 -17.805 1.00 89.25 103 TYR A CA 1
ATOM 840 C C . TYR A 1 103 ? 2.149 -1.848 -17.674 1.00 89.25 103 TYR A C 1
ATOM 842 O O . TYR A 1 103 ? 2.650 -1.372 -16.654 1.00 89.25 103 TYR A O 1
ATOM 850 N N . GLN A 1 104 ? 2.889 -2.207 -18.721 1.00 86.50 104 GLN A N 1
ATOM 851 C CA . GLN A 1 104 ? 4.333 -1.924 -18.785 1.00 86.50 104 GLN A CA 1
ATOM 852 C C . GLN A 1 104 ? 4.596 -0.428 -18.962 1.00 86.50 104 GLN A C 1
ATOM 854 O O . GLN A 1 104 ? 5.428 0.180 -18.289 1.00 86.50 104 GLN A O 1
ATOM 859 N N . HIS A 1 105 ? 3.818 0.197 -19.842 1.00 83.50 105 HIS A N 1
ATOM 860 C CA . HIS A 1 105 ? 3.960 1.600 -20.189 1.00 83.50 105 HIS A CA 1
ATOM 861 C C . HIS A 1 105 ? 2.594 2.273 -20.258 1.00 83.50 105 HIS A C 1
ATOM 863 O O . HIS A 1 105 ? 1.626 1.699 -20.751 1.00 83.50 105 HIS A O 1
ATOM 869 N N . LEU A 1 106 ? 2.544 3.509 -19.768 1.00 87.62 106 LEU A N 1
ATOM 870 C CA . LEU A 1 106 ? 1.420 4.423 -19.923 1.00 87.62 106 LEU A CA 1
ATOM 871 C C . LEU A 1 106 ? 1.962 5.766 -20.420 1.00 87.62 106 LEU A C 1
ATOM 873 O O . LEU A 1 106 ? 3.057 6.177 -20.011 1.00 87.62 106 LEU A O 1
ATOM 877 N N . PRO A 1 107 ? 1.231 6.475 -21.294 1.00 88.69 107 PRO A N 1
ATOM 878 C CA . PRO A 1 107 ? 1.690 7.749 -21.808 1.00 88.69 107 PRO A CA 1
ATOM 879 C C . PRO A 1 107 ? 1.622 8.789 -20.689 1.00 88.69 107 PRO A C 1
ATOM 881 O O . PRO A 1 107 ? 0.714 8.774 -19.860 1.00 88.69 107 PRO A O 1
ATOM 884 N N . ARG A 1 108 ? 2.540 9.763 -20.683 1.00 86.25 108 ARG A N 1
ATOM 885 C CA . ARG A 1 108 ? 2.549 10.825 -19.657 1.00 86.25 108 ARG A CA 1
ATOM 886 C C . ARG A 1 108 ? 1.224 11.596 -19.595 1.00 86.25 108 ARG A C 1
ATOM 888 O O . ARG A 1 108 ? 0.845 12.077 -18.534 1.00 86.25 108 ARG A O 1
ATOM 895 N N . SER A 1 109 ? 0.513 11.675 -20.720 1.00 89.19 109 SER A N 1
ATOM 896 C CA . SER A 1 109 ? -0.810 12.291 -20.838 1.00 89.19 109 SER A CA 1
ATOM 897 C C . SER A 1 109 ? -1.916 11.567 -20.060 1.00 89.19 109 SER A C 1
ATOM 899 O O . SER A 1 109 ? -2.988 12.154 -19.900 1.00 89.19 109 SER A O 1
ATOM 901 N N . PHE A 1 110 ? -1.681 10.340 -19.584 1.00 91.00 110 PHE A N 1
ATOM 902 C CA . PHE A 1 110 ? -2.600 9.579 -18.734 1.00 91.00 110 PHE A CA 1
ATOM 903 C C . PHE A 1 110 ? -2.681 10.154 -17.311 1.00 91.00 110 PHE A C 1
ATOM 905 O O . PHE A 1 110 ? -3.752 10.191 -16.698 1.00 91.00 110 PHE A O 1
ATOM 912 N N . TYR A 1 111 ? -1.558 10.673 -16.809 1.00 93.25 111 TYR A N 1
ATOM 913 C CA . TYR A 1 111 ? -1.446 11.219 -15.462 1.00 93.25 111 TYR A CA 1
ATOM 914 C C . TYR A 1 111 ? -1.987 12.646 -15.397 1.00 93.25 111 TYR A C 1
ATOM 916 O O . TYR A 1 111 ? -1.706 13.480 -16.260 1.00 93.25 111 TYR A O 1
ATOM 924 N N . LYS A 1 112 ? -2.751 12.944 -14.343 1.00 94.06 112 LYS A N 1
ATOM 925 C CA . LYS A 1 112 ? -3.248 14.294 -14.058 1.00 94.06 112 LYS A CA 1
ATOM 926 C C . LYS A 1 112 ? -2.354 15.013 -13.054 1.00 94.06 112 LYS A C 1
ATOM 928 O O . LYS A 1 112 ? -1.980 16.156 -13.290 1.00 94.06 112 LYS A O 1
ATOM 933 N N . LYS A 1 113 ? -2.034 14.365 -11.930 1.00 94.44 113 LYS A N 1
ATOM 934 C CA . LYS A 1 113 ? -1.180 14.934 -10.875 1.00 94.44 113 LYS A CA 1
ATOM 935 C C . LYS A 1 113 ? -0.541 13.850 -10.015 1.00 94.44 113 LYS A C 1
ATOM 937 O O . LYS A 1 113 ? -1.135 12.793 -9.825 1.00 94.44 113 LYS A O 1
ATOM 942 N N . GLU A 1 114 ? 0.634 14.134 -9.467 1.00 93.38 114 GLU A N 1
ATOM 943 C CA . GLU A 1 114 ? 1.242 13.304 -8.422 1.00 93.38 114 GLU A CA 1
ATOM 944 C C . GLU A 1 114 ? 0.489 13.498 -7.094 1.00 93.38 114 GLU A C 1
ATOM 946 O O . GLU A 1 114 ? -0.022 14.584 -6.803 1.00 93.38 114 GLU A O 1
ATOM 951 N N . THR A 1 115 ? 0.368 12.432 -6.308 1.00 89.56 115 THR A N 1
ATOM 952 C CA . THR A 1 115 ? -0.308 12.431 -5.003 1.00 89.56 115 THR A CA 1
ATOM 953 C C . THR A 1 115 ? 0.709 12.684 -3.899 1.00 89.56 115 THR A C 1
ATOM 955 O O . THR A 1 115 ? 1.838 12.210 -3.973 1.00 89.56 115 THR A O 1
ATOM 958 N N . SER A 1 116 ? 0.301 13.367 -2.828 1.00 85.81 116 SER A N 1
ATOM 959 C CA . SER A 1 116 ? 1.115 13.543 -1.619 1.00 85.81 116 SER A CA 1
ATOM 960 C C . SER A 1 116 ? 1.151 12.257 -0.781 1.00 85.81 116 SER A C 1
ATOM 962 O O . SER A 1 116 ? 0.588 12.198 0.316 1.00 85.81 116 SER A O 1
ATOM 964 N N . ALA A 1 117 ? 1.749 11.202 -1.324 1.00 91.81 117 ALA A N 1
ATOM 965 C CA . ALA A 1 117 ? 1.961 9.970 -0.588 1.00 91.81 117 ALA A CA 1
ATOM 966 C C . ALA A 1 117 ? 3.078 10.132 0.447 1.00 91.81 117 ALA A C 1
ATOM 968 O O . ALA A 1 117 ? 4.034 10.883 0.251 1.00 91.81 117 ALA A O 1
ATOM 969 N N . ARG A 1 118 ? 2.944 9.431 1.572 1.00 92.94 118 ARG A N 1
ATOM 970 C CA . ARG A 1 118 ? 3.990 9.324 2.589 1.00 92.94 118 ARG A CA 1
ATOM 971 C C . ARG A 1 118 ? 4.724 8.012 2.378 1.00 92.94 118 ARG A C 1
ATOM 973 O O . ARG A 1 118 ? 4.083 6.966 2.325 1.00 92.94 118 ARG A O 1
ATOM 980 N N . GLU A 1 119 ? 6.041 8.082 2.270 1.00 91.00 119 GLU A N 1
ATOM 981 C CA . GLU A 1 119 ? 6.896 6.934 1.994 1.00 91.00 119 GLU A CA 1
ATOM 982 C C . GLU A 1 119 ? 7.891 6.699 3.137 1.00 91.00 119 GLU A C 1
ATOM 984 O O . GLU A 1 119 ? 8.483 7.642 3.660 1.00 91.00 119 GLU A O 1
ATOM 989 N N . PHE A 1 120 ? 8.077 5.430 3.500 1.00 87.44 120 PHE A N 1
ATOM 990 C CA . PHE A 1 120 ? 9.031 4.957 4.498 1.00 87.44 120 PHE A CA 1
ATOM 991 C C . PHE A 1 120 ? 9.801 3.771 3.942 1.00 87.44 120 PHE A C 1
ATOM 993 O O . PHE A 1 120 ? 9.221 2.799 3.449 1.00 87.44 120 PHE A O 1
ATOM 1000 N N . ARG A 1 121 ? 11.123 3.845 4.050 1.00 84.31 121 ARG A N 1
ATOM 1001 C CA . ARG A 1 121 ? 12.047 2.794 3.621 1.00 84.31 121 ARG A CA 1
ATOM 1002 C C . ARG A 1 121 ? 12.999 2.436 4.751 1.00 84.31 121 ARG A C 1
ATOM 1004 O O . ARG A 1 121 ? 12.731 2.756 5.904 1.00 84.31 121 ARG A O 1
ATOM 1011 N N . VAL A 1 122 ? 14.097 1.753 4.435 1.00 75.31 122 VAL A N 1
ATOM 1012 C CA . VAL A 1 122 ? 15.201 1.562 5.381 1.00 75.31 122 VAL A CA 1
ATOM 1013 C C . VAL A 1 122 ? 15.695 2.923 5.864 1.00 75.31 122 VAL A C 1
ATOM 1015 O O . VAL A 1 122 ? 15.943 3.817 5.054 1.00 75.31 122 VAL A O 1
ATOM 1018 N N . ASN A 1 123 ? 15.883 3.060 7.174 1.00 65.25 123 ASN A N 1
ATOM 1019 C CA . ASN A 1 123 ? 16.513 4.234 7.760 1.00 65.25 123 ASN A CA 1
ATOM 1020 C C . ASN A 1 123 ? 18.009 4.241 7.402 1.00 65.25 123 ASN A C 1
ATOM 1022 O O . ASN A 1 123 ? 18.818 3.598 8.073 1.00 65.25 123 ASN A O 1
ATOM 1026 N N . ARG A 1 124 ? 18.365 4.935 6.318 1.00 65.62 124 ARG A N 1
ATOM 1027 C CA . ARG A 1 124 ? 19.745 5.121 5.860 1.00 65.62 124 ARG A CA 1
ATOM 1028 C C . ARG A 1 124 ? 20.076 6.602 5.782 1.00 65.62 124 ARG A C 1
ATOM 1030 O O . ARG A 1 124 ? 19.287 7.379 5.251 1.00 65.62 124 ARG A O 1
ATOM 1037 N N . GLU A 1 125 ? 21.263 6.956 6.246 1.00 60.84 125 GLU A N 1
ATOM 1038 C CA . GLU A 1 125 ? 21.919 8.226 5.957 1.00 60.84 125 GLU A CA 1
ATOM 1039 C C . GLU A 1 125 ? 23.028 7.969 4.933 1.00 60.84 125 GLU A C 1
ATOM 1041 O O . GLU A 1 125 ? 23.794 7.004 5.051 1.00 60.84 125 GLU A O 1
ATOM 1046 N N . GLY A 1 126 ? 23.104 8.827 3.913 1.00 53.38 126 GLY A N 1
ATOM 1047 C CA . GLY A 1 126 ? 24.290 8.891 3.066 1.00 53.38 126 GLY A CA 1
ATOM 1048 C C . GLY A 1 126 ? 25.468 9.358 3.913 1.00 53.38 126 GLY A C 1
ATOM 1049 O O . GLY A 1 126 ? 25.350 10.340 4.646 1.00 53.38 126 GLY A O 1
ATOM 1050 N N . VAL A 1 127 ? 26.585 8.639 3.856 1.00 56.25 127 VAL A N 1
ATOM 1051 C CA . VAL A 1 127 ? 27.827 9.101 4.484 1.00 56.25 127 VAL A CA 1
ATOM 1052 C C . VAL A 1 127 ? 28.428 10.186 3.572 1.00 56.25 127 VAL A C 1
ATOM 1054 O O . VAL A 1 127 ? 28.335 10.031 2.353 1.00 56.25 127 VAL A O 1
ATOM 1057 N N . PRO A 1 128 ? 28.997 11.284 4.112 1.00 50.12 128 PRO A N 1
ATOM 1058 C CA . PRO A 1 128 ? 29.586 12.361 3.313 1.00 50.12 128 PRO A CA 1
ATOM 1059 C C . PRO A 1 128 ? 30.562 11.866 2.233 1.00 50.12 128 PRO A C 1
ATOM 1061 O O . PRO A 1 128 ? 31.241 10.850 2.420 1.00 50.12 128 PRO A O 1
ATOM 1064 N N . ASP A 1 129 ? 30.623 12.604 1.118 1.00 48.25 129 ASP A N 1
ATOM 1065 C CA . ASP A 1 129 ? 31.377 12.247 -0.089 1.00 48.25 129 ASP A CA 1
ATOM 1066 C C . ASP A 1 129 ? 32.823 11.811 0.211 1.00 48.25 129 ASP A C 1
ATOM 1068 O O . ASP A 1 129 ? 33.564 12.475 0.937 1.00 48.25 129 ASP A O 1
ATOM 1072 N N . GLY A 1 130 ? 33.222 10.679 -0.380 1.00 56.19 130 GLY A N 1
ATOM 1073 C CA . GLY A 1 130 ? 34.587 10.140 -0.329 1.00 56.19 130 GLY A CA 1
ATOM 1074 C C . GLY A 1 130 ? 34.784 8.879 0.521 1.00 56.19 130 GLY A C 1
ATOM 1075 O O . GLY A 1 130 ? 35.823 8.240 0.386 1.00 56.19 130 GLY A O 1
ATOM 1076 N N . GLN A 1 131 ? 33.811 8.471 1.347 1.00 52.81 131 GLN A N 1
ATOM 1077 C CA . GLN A 1 131 ? 33.966 7.297 2.231 1.00 52.81 131 GLN A CA 1
ATOM 1078 C C . GLN A 1 131 ? 33.190 6.040 1.818 1.00 52.81 131 GLN A C 1
ATOM 1080 O O . GLN A 1 131 ? 33.301 5.034 2.510 1.00 52.81 131 GLN A O 1
ATOM 1085 N N . GLY A 1 132 ? 32.440 6.059 0.707 1.00 48.25 132 GLY A N 1
ATOM 1086 C CA . GLY A 1 132 ? 31.792 4.858 0.159 1.00 48.25 132 GLY A CA 1
ATOM 1087 C C . GLY A 1 132 ? 31.081 4.015 1.226 1.00 48.25 132 GLY A C 1
ATOM 1088 O O . GLY A 1 132 ? 31.400 2.845 1.399 1.00 48.25 132 GLY A O 1
ATOM 1089 N N . GLY A 1 133 ? 30.172 4.620 1.993 1.00 56.94 133 GLY A N 1
ATOM 1090 C CA . GLY A 1 133 ? 29.513 3.959 3.118 1.00 56.94 133 GLY A CA 1
ATOM 1091 C C . GLY A 1 133 ? 28.040 4.330 3.227 1.00 56.94 133 GLY A C 1
ATOM 1092 O O . GLY A 1 133 ? 27.627 5.425 2.849 1.00 56.94 133 GLY A O 1
ATOM 1093 N N . ILE A 1 134 ? 27.241 3.408 3.760 1.00 60.06 134 ILE A N 1
ATOM 1094 C CA . ILE A 1 134 ? 25.849 3.642 4.154 1.00 60.06 134 ILE A CA 1
ATOM 1095 C C . ILE A 1 134 ? 25.808 3.557 5.675 1.00 60.06 134 ILE A C 1
ATOM 1097 O O . ILE A 1 134 ? 26.158 2.520 6.243 1.00 60.06 134 ILE A O 1
ATOM 1101 N N . LYS A 1 135 ? 25.366 4.626 6.344 1.00 61.06 135 LYS A N 1
ATOM 1102 C CA . LYS A 1 135 ? 25.116 4.588 7.784 1.00 61.06 135 LYS A CA 1
ATOM 1103 C C . LYS A 1 135 ? 23.655 4.231 8.011 1.00 61.06 135 LYS A C 1
ATOM 1105 O O . LYS A 1 135 ? 22.751 4.910 7.529 1.00 61.06 135 LYS A O 1
ATOM 1110 N N . PHE A 1 136 ? 23.421 3.160 8.751 1.00 62.38 136 PHE A N 1
ATOM 1111 C CA . PHE A 1 136 ? 22.078 2.767 9.159 1.00 62.38 136 PHE A CA 1
ATOM 1112 C C . PHE A 1 136 ? 21.730 3.446 10.485 1.00 62.38 136 PHE A C 1
ATOM 1114 O O . PHE A 1 136 ? 22.560 3.493 11.394 1.00 62.38 136 PHE A O 1
ATOM 1121 N N . ILE A 1 137 ? 20.513 3.979 10.593 1.00 62.41 137 ILE A N 1
ATOM 1122 C CA . ILE A 1 137 ? 19.980 4.486 11.864 1.00 62.41 137 ILE A CA 1
ATOM 1123 C C . ILE A 1 137 ? 19.268 3.321 12.553 1.00 62.41 137 ILE A C 1
ATOM 1125 O O . ILE A 1 137 ? 18.359 2.716 11.977 1.00 62.41 137 ILE A O 1
ATOM 1129 N N . TYR A 1 138 ? 19.702 2.999 13.770 1.00 56.75 138 TYR A N 1
ATOM 1130 C CA . TYR A 1 138 ? 19.252 1.814 14.503 1.00 56.75 138 TYR A CA 1
ATOM 1131 C C . TYR A 1 138 ? 18.109 2.090 15.478 1.00 56.75 138 TYR A C 1
ATOM 1133 O O . TYR A 1 138 ? 17.398 1.156 15.840 1.00 56.75 138 TYR A O 1
ATOM 1141 N N . ASP A 1 139 ? 17.884 3.342 15.871 1.00 63.50 139 ASP A N 1
ATOM 1142 C CA . ASP A 1 139 ? 16.878 3.646 16.884 1.00 63.50 139 ASP A CA 1
ATOM 1143 C C . ASP A 1 139 ? 15.462 3.506 16.308 1.00 63.50 139 ASP A C 1
ATOM 1145 O O . ASP A 1 139 ? 15.143 4.140 15.297 1.00 63.50 139 ASP A O 1
ATOM 1149 N N . PRO A 1 140 ? 14.604 2.661 16.908 1.00 70.12 140 PRO A N 1
ATOM 1150 C CA . PRO A 1 140 ? 13.227 2.537 16.475 1.00 70.12 140 PRO A CA 1
ATOM 1151 C C . PRO A 1 140 ? 12.470 3.826 16.793 1.00 70.12 140 PRO A C 1
ATOM 1153 O O . PRO A 1 140 ? 12.410 4.257 17.945 1.00 70.12 140 PRO A O 1
ATOM 1156 N N . ASP A 1 141 ? 11.850 4.420 15.778 1.00 82.12 141 ASP A N 1
ATOM 1157 C CA . ASP A 1 141 ? 11.085 5.653 15.915 1.00 82.12 141 ASP A CA 1
ATOM 1158 C C . ASP A 1 141 ? 9.613 5.463 15.535 1.00 82.12 141 ASP A C 1
ATOM 1160 O O . ASP A 1 141 ? 9.245 4.659 14.673 1.00 82.12 141 ASP A O 1
ATOM 1164 N N . ILE A 1 142 ? 8.739 6.196 16.231 1.00 89.00 142 ILE A N 1
ATOM 1165 C CA . ILE A 1 142 ? 7.300 6.202 15.960 1.00 89.00 142 ILE A CA 1
ATOM 1166 C C . ILE A 1 142 ? 6.942 7.533 15.324 1.00 89.00 142 ILE A C 1
ATOM 1168 O O . ILE A 1 142 ? 6.895 8.570 15.990 1.00 89.00 142 ILE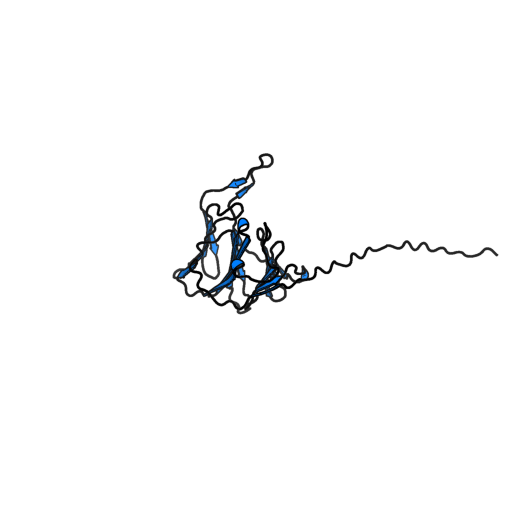 A O 1
ATOM 1172 N N . MET A 1 143 ? 6.609 7.489 14.041 1.00 90.75 143 MET A N 1
ATOM 1173 C CA . MET A 1 143 ? 6.133 8.655 13.313 1.00 90.75 143 MET A CA 1
ATOM 1174 C C . MET A 1 143 ? 4.609 8.673 13.284 1.00 90.75 143 MET A C 1
ATOM 1176 O O . MET A 1 143 ? 3.959 7.656 13.038 1.00 90.75 143 MET A O 1
ATOM 1180 N N . ASN A 1 144 ? 4.032 9.841 13.553 1.00 94.69 144 ASN A N 1
ATOM 1181 C CA . ASN A 1 144 ? 2.593 10.006 13.703 1.00 94.69 144 ASN A CA 1
ATOM 1182 C C . ASN A 1 144 ? 2.033 10.912 12.603 1.00 94.69 144 ASN A C 1
ATOM 1184 O O . ASN A 1 144 ? 2.575 11.985 12.347 1.00 94.69 144 ASN A O 1
ATOM 1188 N N . PHE A 1 145 ? 0.914 10.506 12.008 1.00 95.06 145 PHE A N 1
ATOM 1189 C CA . PHE A 1 145 ? 0.240 11.240 10.940 1.00 95.06 145 PHE A CA 1
ATOM 1190 C C . PHE A 1 145 ? -1.259 11.304 11.201 1.00 95.06 145 PHE A C 1
ATOM 1192 O O . PHE A 1 145 ? -1.873 10.319 11.615 1.00 95.06 145 PHE A O 1
ATOM 1199 N N . ASN A 1 146 ? -1.852 12.462 10.925 1.00 95.06 146 ASN A N 1
ATOM 1200 C CA . ASN A 1 146 ? -3.299 12.618 10.966 1.00 95.06 146 ASN A CA 1
ATOM 1201 C C . ASN A 1 146 ? -3.911 12.070 9.677 1.00 95.06 146 ASN A C 1
ATOM 1203 O O . ASN A 1 146 ? -3.410 12.315 8.579 1.00 95.06 146 ASN A O 1
ATOM 1207 N N . SER A 1 147 ? -5.000 11.334 9.838 1.00 93.88 147 SER A N 1
ATOM 1208 C CA . SER A 1 147 ? -5.748 10.658 8.787 1.00 93.88 147 SER A CA 1
ATOM 1209 C C . SER A 1 147 ? -7.239 10.831 9.054 1.00 93.88 147 SER A C 1
ATOM 1211 O O . SER A 1 147 ? -7.668 11.003 10.197 1.00 93.88 147 SER A O 1
ATOM 1213 N N . THR A 1 148 ? -8.063 10.732 8.014 1.00 93.81 148 THR A N 1
ATOM 1214 C CA . THR A 1 148 ? -9.518 10.674 8.191 1.00 93.81 148 THR A CA 1
ATOM 1215 C C . THR A 1 148 ? -9.947 9.446 9.001 1.00 93.81 148 THR A C 1
ATOM 1217 O O . THR A 1 148 ? -11.012 9.473 9.617 1.00 93.81 148 THR A O 1
ATOM 1220 N N . PHE A 1 149 ? -9.130 8.391 9.069 1.00 93.25 149 PHE A N 1
ATOM 1221 C CA . PHE A 1 149 ? -9.360 7.191 9.880 1.00 93.25 149 PHE A CA 1
ATOM 1222 C C . PHE A 1 149 ? -8.919 7.357 11.347 1.00 93.25 149 PHE A C 1
ATOM 1224 O O . PHE A 1 149 ? -9.229 6.512 12.183 1.00 93.25 149 PHE A O 1
ATOM 1231 N N . GLY A 1 150 ? -8.238 8.449 11.695 1.00 93.88 150 GLY A N 1
ATOM 1232 C CA . GLY A 1 150 ? -7.685 8.691 13.026 1.00 93.88 150 GLY A CA 1
ATOM 1233 C C . GLY A 1 150 ? -6.191 8.979 12.951 1.00 93.88 150 GLY A C 1
ATOM 1234 O O . GLY A 1 150 ? -5.722 9.681 12.058 1.00 93.88 150 GLY A O 1
ATOM 1235 N N . LYS A 1 151 ? -5.421 8.441 13.892 1.00 96.81 151 LYS A N 1
ATOM 1236 C CA . LYS A 1 151 ? -3.970 8.613 13.939 1.00 96.81 151 LYS A CA 1
ATOM 1237 C C . LYS A 1 151 ? -3.283 7.403 13.312 1.00 96.81 151 LYS A C 1
ATOM 1239 O O . LYS A 1 151 ? -3.459 6.281 13.784 1.00 96.81 151 LYS A O 1
ATOM 1244 N N . ILE A 1 152 ? -2.491 7.631 12.268 1.00 96.69 152 ILE A N 1
ATOM 1245 C CA . ILE A 1 152 ? -1.588 6.628 11.696 1.00 96.69 152 ILE A CA 1
ATOM 1246 C C . ILE A 1 152 ? -0.261 6.708 12.446 1.00 96.69 152 ILE A C 1
ATOM 1248 O O . ILE A 1 152 ? 0.331 7.780 12.564 1.00 96.69 152 ILE A O 1
ATOM 1252 N N . GLN A 1 153 ? 0.200 5.571 12.947 1.00 95.69 153 GLN A N 1
ATOM 1253 C CA . GLN A 1 153 ? 1.470 5.392 13.633 1.00 95.69 153 GLN A CA 1
ATOM 1254 C C . GLN A 1 153 ? 2.321 4.433 12.806 1.00 95.69 153 GLN A C 1
ATOM 1256 O O . GLN A 1 153 ? 1.956 3.267 12.630 1.00 95.69 153 GLN A O 1
ATOM 1261 N N . VAL A 1 154 ? 3.436 4.930 12.285 1.00 93.25 154 VAL A N 1
ATOM 1262 C CA . VAL A 1 154 ? 4.432 4.119 11.583 1.00 93.25 154 VAL A CA 1
ATOM 1263 C C . VAL A 1 154 ? 5.558 3.830 12.556 1.00 93.25 154 VAL A C 1
ATOM 1265 O O . VAL A 1 154 ? 6.187 4.755 13.065 1.00 93.25 154 VAL A O 1
ATOM 1268 N N . TYR A 1 155 ? 5.785 2.549 12.816 1.00 89.44 155 TYR A N 1
ATOM 1269 C CA . TYR A 1 155 ? 6.882 2.068 13.641 1.00 89.44 155 TYR A CA 1
ATOM 1270 C C . TYR A 1 155 ? 8.034 1.764 12.702 1.00 89.44 155 TYR A C 1
ATOM 1272 O O . TYR A 1 155 ? 8.031 0.738 12.027 1.00 89.44 155 TYR A O 1
ATOM 1280 N N . ARG A 1 156 ? 8.994 2.670 12.607 1.00 84.00 156 ARG A N 1
ATOM 1281 C CA . ARG A 1 156 ? 10.188 2.456 11.798 1.00 84.00 156 ARG A CA 1
ATOM 1282 C C . ARG A 1 156 ? 11.132 1.591 12.615 1.00 84.00 156 ARG A C 1
ATOM 1284 O O . ARG A 1 156 ? 11.575 1.969 13.694 1.00 84.00 156 ARG A O 1
ATOM 1291 N N . THR A 1 157 ? 11.370 0.382 12.133 1.00 73.75 157 THR A N 1
ATOM 1292 C CA . THR A 1 157 ? 12.267 -0.582 12.772 1.00 73.75 157 THR A CA 1
ATOM 1293 C C . THR A 1 157 ? 13.386 -0.964 11.808 1.00 73.75 157 THR A C 1
ATOM 1295 O O . THR A 1 157 ? 13.442 -0.481 10.674 1.00 73.75 157 THR A O 1
ATOM 1298 N N . HIS A 1 158 ? 14.322 -1.785 12.279 1.00 69.62 158 HIS A N 1
ATOM 1299 C CA . HIS A 1 158 ? 15.566 -2.090 11.576 1.00 69.62 158 HIS A CA 1
ATOM 1300 C C . HIS A 1 158 ? 15.328 -2.796 10.223 1.00 69.62 158 HIS A C 1
ATOM 1302 O O . HIS A 1 158 ? 14.202 -3.128 9.839 1.00 69.62 158 HIS A O 1
ATOM 1308 N N . PHE A 1 159 ? 16.413 -3.042 9.488 1.00 67.56 159 PHE A N 1
ATOM 1309 C CA . PHE A 1 159 ? 16.396 -3.666 8.165 1.00 67.56 159 PHE A CA 1
ATOM 1310 C C . PHE A 1 159 ? 15.625 -5.002 8.128 1.00 67.56 159 PHE A C 1
ATOM 1312 O O . PHE A 1 159 ? 15.707 -5.848 9.019 1.00 67.56 159 PHE A O 1
ATOM 1319 N N . GLY A 1 160 ? 14.860 -5.197 7.054 1.00 62.44 160 GLY A N 1
ATOM 1320 C CA . GLY A 1 160 ? 14.318 -6.494 6.662 1.00 62.44 160 GLY A CA 1
ATOM 1321 C C . GLY A 1 160 ? 15.311 -7.275 5.801 1.00 62.44 160 GLY A C 1
ATOM 1322 O O . GLY A 1 160 ? 15.634 -8.411 6.129 1.00 62.44 160 GLY A O 1
ATOM 1323 N N . CYS A 1 161 ? 15.784 -6.643 4.730 1.00 68.44 161 CYS A N 1
ATOM 1324 C CA . CYS A 1 161 ? 16.854 -7.042 3.800 1.00 68.44 161 CYS A CA 1
ATOM 1325 C C . CYS A 1 161 ? 17.429 -5.749 3.191 1.00 68.44 161 CYS A C 1
ATOM 1327 O O . CYS A 1 161 ? 16.777 -4.720 3.370 1.00 68.44 161 CYS A O 1
ATOM 1329 N N . ASP A 1 162 ? 18.550 -5.797 2.454 1.00 67.94 162 ASP A N 1
ATOM 1330 C CA . ASP A 1 162 ? 19.273 -4.659 1.847 1.00 67.94 162 ASP A CA 1
ATOM 1331 C C . ASP A 1 162 ? 18.467 -3.350 1.838 1.00 67.94 162 ASP A C 1
ATOM 1333 O O . ASP A 1 162 ? 18.532 -2.590 2.806 1.00 67.94 162 ASP A O 1
ATOM 1337 N N . ASP A 1 163 ? 17.641 -3.119 0.810 1.00 70.75 163 ASP A N 1
ATOM 1338 C CA . ASP A 1 163 ? 16.870 -1.882 0.592 1.00 70.75 163 ASP A CA 1
ATOM 1339 C C . ASP A 1 163 ? 15.426 -1.927 1.125 1.00 70.75 163 ASP A C 1
ATOM 1341 O O . ASP A 1 163 ? 14.580 -1.122 0.725 1.00 70.75 163 ASP A O 1
ATOM 1345 N N . THR A 1 164 ? 15.094 -2.884 1.996 1.00 77.31 164 THR A N 1
ATOM 1346 C CA . THR A 1 164 ? 13.743 -3.011 2.563 1.00 77.31 164 THR A CA 1
ATOM 1347 C C . THR A 1 164 ? 13.743 -2.855 4.075 1.00 77.31 164 THR A C 1
ATOM 1349 O O . THR A 1 164 ? 14.308 -3.677 4.795 1.00 77.31 164 THR A O 1
ATOM 1352 N N . GLY A 1 165 ? 13.082 -1.804 4.562 1.00 80.94 165 GLY A N 1
ATOM 1353 C CA . GLY A 1 165 ? 12.894 -1.567 5.992 1.00 80.94 165 GLY A CA 1
ATOM 1354 C C . GLY A 1 165 ? 11.855 -2.515 6.587 1.00 80.94 165 GLY A C 1
ATOM 1355 O O . GLY A 1 165 ? 11.250 -3.318 5.877 1.00 80.94 165 GLY A O 1
ATOM 1356 N N . ARG A 1 166 ? 11.625 -2.414 7.894 1.00 86.81 166 ARG A N 1
ATOM 1357 C CA . ARG A 1 166 ? 10.449 -2.989 8.550 1.00 86.81 166 ARG A CA 1
ATOM 1358 C C . ARG A 1 166 ? 9.649 -1.841 9.144 1.00 86.81 166 ARG A C 1
ATOM 1360 O O . ARG A 1 166 ? 10.066 -1.242 10.133 1.00 86.81 166 ARG A O 1
ATOM 1367 N N . ASN A 1 167 ? 8.515 -1.532 8.528 1.00 89.06 167 ASN A N 1
ATOM 1368 C CA . ASN A 1 167 ? 7.697 -0.372 8.864 1.00 89.06 167 ASN A CA 1
ATOM 1369 C C . ASN A 1 167 ? 6.258 -0.764 9.242 1.00 89.06 167 ASN A C 1
ATOM 1371 O O . ASN A 1 167 ? 5.328 -0.371 8.529 1.00 89.06 167 ASN A O 1
ATOM 1375 N N . PRO A 1 168 ? 6.029 -1.553 10.320 1.00 90.81 168 PRO A N 1
ATOM 1376 C CA . PRO A 1 168 ? 4.680 -1.827 10.795 1.00 90.81 168 PRO A CA 1
ATOM 1377 C C . PRO A 1 168 ? 3.846 -0.549 10.912 1.00 90.81 168 PRO A C 1
ATOM 1379 O O . PRO A 1 168 ? 4.316 0.480 11.400 1.00 90.81 168 PRO A O 1
ATOM 1382 N N . LEU A 1 169 ? 2.585 -0.629 10.497 1.00 93.88 169 LEU A N 1
ATOM 1383 C CA . LEU A 1 169 ? 1.670 0.508 10.494 1.00 93.88 169 LEU A CA 1
ATOM 1384 C C . LEU A 1 169 ? 0.461 0.189 11.359 1.00 93.88 169 LEU A C 1
ATOM 1386 O O . LEU A 1 169 ? -0.206 -0.825 11.158 1.00 93.88 169 LEU A O 1
ATOM 1390 N N . LYS A 1 170 ? 0.149 1.074 12.304 1.00 95.19 170 LYS A N 1
ATOM 1391 C CA . LYS A 1 170 ? -1.067 1.012 13.115 1.00 95.19 170 LYS A CA 1
ATOM 1392 C C . LYS A 1 170 ? -1.925 2.239 12.858 1.00 95.19 170 LYS A C 1
ATOM 1394 O O . LYS A 1 170 ? -1.425 3.354 12.836 1.00 95.19 170 LYS A O 1
ATOM 1399 N N . ILE A 1 171 ? -3.223 2.039 12.717 1.00 95.69 171 ILE A N 1
ATOM 1400 C CA . ILE A 1 171 ? -4.219 3.103 12.678 1.00 95.69 171 ILE A CA 1
ATOM 1401 C C . ILE A 1 171 ? -5.016 3.000 13.968 1.00 95.69 171 ILE A C 1
ATOM 1403 O O . ILE A 1 171 ? -5.482 1.910 14.313 1.00 95.69 171 ILE A O 1
ATOM 1407 N N . VAL A 1 172 ? -5.152 4.106 14.690 1.00 95.44 172 VAL A N 1
ATOM 1408 C CA . VAL A 1 172 ? -5.877 4.156 15.961 1.00 95.44 172 VAL A CA 1
ATOM 1409 C C . VAL A 1 172 ? -6.841 5.331 16.006 1.00 95.44 172 VAL A C 1
ATOM 1411 O O . VAL A 1 172 ? -6.533 6.435 15.558 1.00 95.44 172 VAL A O 1
ATOM 1414 N N . ASN A 1 173 ? -8.002 5.094 16.599 1.00 92.44 173 ASN A N 1
ATOM 1415 C CA . ASN A 1 173 ? -8.878 6.129 17.133 1.00 92.44 173 ASN A CA 1
ATOM 1416 C C . ASN A 1 173 ? -9.323 5.706 18.545 1.00 92.44 173 ASN A C 1
ATOM 1418 O O . ASN A 1 173 ? -8.880 4.671 19.041 1.00 92.44 173 ASN A O 1
ATOM 1422 N N . GLU A 1 174 ? -10.188 6.485 19.193 1.00 86.44 174 GLU A N 1
ATOM 1423 C CA . GLU A 1 174 ? -10.587 6.270 20.595 1.00 86.44 174 GLU A CA 1
ATOM 1424 C C . GLU A 1 174 ? -11.074 4.847 20.920 1.00 86.44 174 GLU A C 1
ATOM 1426 O O . GLU A 1 174 ? -10.918 4.395 22.050 1.00 86.44 174 GLU A O 1
ATOM 1431 N N . LYS A 1 175 ? -11.663 4.127 19.953 1.00 86.81 175 LYS A N 1
ATOM 1432 C CA . LYS A 1 175 ? -12.303 2.817 20.193 1.00 86.81 175 LYS A CA 1
ATOM 1433 C C . LYS A 1 175 ? -11.877 1.715 19.228 1.00 86.81 175 LYS A C 1
ATOM 1435 O O . LYS A 1 175 ? -12.334 0.585 19.359 1.00 86.81 175 LYS A O 1
ATOM 1440 N N . SER A 1 176 ? -11.063 2.028 18.226 1.00 91.06 176 SER A N 1
ATOM 1441 C CA . SER A 1 176 ? -10.738 1.119 17.130 1.00 91.06 176 SER A CA 1
ATOM 1442 C C . SER A 1 176 ? -9.249 1.105 16.839 1.00 91.06 176 SER A C 1
ATOM 1444 O O . SER A 1 176 ? -8.565 2.126 16.932 1.00 91.06 176 SER A O 1
ATOM 1446 N N . SER A 1 177 ? -8.749 -0.059 16.428 1.00 94.12 177 SER A N 1
ATOM 1447 C CA . SER A 1 177 ? -7.397 -0.158 15.888 1.00 94.12 177 SER A CA 1
ATOM 1448 C C . SER A 1 177 ? -7.307 -1.124 14.720 1.00 94.12 177 SER A C 1
ATOM 1450 O O . SER A 1 177 ? -7.969 -2.160 14.705 1.00 94.12 177 SER A O 1
ATOM 1452 N N . LEU A 1 178 ? -6.450 -0.790 13.765 1.00 94.06 178 LEU A N 1
ATOM 1453 C CA . LEU A 1 178 ? -6.060 -1.651 12.661 1.00 94.06 178 LEU A CA 1
ATOM 1454 C C . LEU A 1 178 ? -4.539 -1.710 12.617 1.00 94.06 178 LEU A C 1
ATOM 1456 O O . LEU A 1 178 ? -3.891 -0.667 12.637 1.00 94.06 178 LEU A O 1
ATOM 1460 N N . TYR A 1 179 ? -3.964 -2.906 12.587 1.00 94.00 179 TYR A N 1
ATOM 1461 C CA . TYR A 1 179 ? -2.520 -3.082 12.661 1.00 94.00 179 TYR A CA 1
ATOM 1462 C C . TYR A 1 179 ? -1.996 -4.001 11.563 1.00 94.00 179 TYR A C 1
ATOM 1464 O O . TYR A 1 179 ? -2.347 -5.178 11.500 1.00 94.00 179 TYR A O 1
ATOM 1472 N N . PHE A 1 180 ? -1.109 -3.450 10.740 1.00 92.75 180 PHE A N 1
ATOM 1473 C CA . PHE A 1 180 ? -0.356 -4.138 9.706 1.00 92.75 180 PHE A CA 1
ATOM 1474 C C . PHE A 1 180 ? 1.030 -4.483 10.259 1.00 92.75 180 PHE A C 1
ATOM 1476 O O . PHE A 1 180 ? 1.897 -3.614 10.369 1.00 92.75 180 PHE A O 1
ATOM 1483 N N . LYS A 1 181 ? 1.235 -5.750 10.634 1.00 87.56 181 LYS A N 1
ATOM 1484 C CA . LYS A 1 181 ? 2.464 -6.197 11.313 1.00 87.56 181 LYS A CA 1
ATOM 1485 C C . LYS A 1 181 ? 3.669 -6.300 10.385 1.00 87.56 181 LYS A C 1
ATOM 1487 O O . LYS A 1 181 ? 4.747 -5.828 10.717 1.00 87.56 181 LYS A O 1
ATOM 1492 N N . ASN A 1 182 ? 3.485 -6.936 9.232 1.00 83.81 182 ASN A N 1
ATOM 1493 C CA . ASN A 1 182 ? 4.581 -7.363 8.362 1.00 83.81 182 ASN A CA 1
ATOM 1494 C C . ASN A 1 182 ? 4.676 -6.467 7.126 1.00 83.81 182 ASN A C 1
ATOM 1496 O O . ASN A 1 182 ? 4.431 -6.908 6.004 1.00 83.81 182 ASN A O 1
ATOM 1500 N N . ILE A 1 183 ? 4.995 -5.195 7.353 1.00 88.88 183 ILE A N 1
ATOM 1501 C CA . ILE A 1 183 ? 5.192 -4.205 6.293 1.00 88.88 183 ILE A CA 1
ATOM 1502 C C . ILE A 1 183 ? 6.691 -3.966 6.114 1.00 88.88 183 ILE A C 1
ATOM 1504 O O . ILE A 1 183 ? 7.395 -3.691 7.085 1.00 88.88 183 ILE A O 1
ATOM 1508 N N . GLY A 1 184 ? 7.167 -4.113 4.877 1.00 89.06 184 GLY A N 1
ATOM 1509 C CA . GLY A 1 184 ? 8.532 -3.833 4.456 1.00 89.06 184 GLY A CA 1
ATOM 1510 C C . GLY A 1 184 ? 8.758 -2.334 4.273 1.00 89.06 184 GLY A C 1
ATOM 1511 O O . GLY A 1 184 ? 8.624 -1.554 5.219 1.00 89.06 184 GLY A O 1
ATOM 1512 N N . ASN A 1 185 ? 9.047 -1.914 3.039 1.00 90.56 185 ASN A N 1
ATOM 1513 C CA . ASN A 1 185 ? 8.881 -0.513 2.671 1.00 90.56 185 ASN A CA 1
ATOM 1514 C C . ASN A 1 185 ? 7.388 -0.202 2.569 1.00 90.56 185 ASN A C 1
ATOM 1516 O O . ASN A 1 185 ? 6.573 -1.048 2.188 1.00 90.56 185 ASN A O 1
ATOM 1520 N N . LEU A 1 186 ? 7.042 1.022 2.932 1.00 92.69 186 LEU A N 1
ATOM 1521 C CA . LEU A 1 186 ? 5.674 1.466 3.094 1.00 92.69 186 LEU A CA 1
ATOM 1522 C C . LEU A 1 186 ? 5.457 2.728 2.277 1.00 92.69 186 LEU A C 1
ATOM 1524 O O . LEU A 1 186 ? 6.213 3.686 2.394 1.00 92.69 186 LEU A O 1
ATOM 1528 N N . LEU A 1 187 ? 4.371 2.755 1.522 1.00 95.12 187 LEU A N 1
ATOM 1529 C CA . LEU A 1 187 ? 3.824 3.979 0.965 1.00 95.12 187 LEU A CA 1
ATOM 1530 C C . LEU A 1 187 ? 2.335 4.038 1.304 1.00 95.12 187 LEU A C 1
ATOM 1532 O O . LEU A 1 187 ? 1.628 3.049 1.129 1.00 95.12 187 LEU A O 1
ATOM 1536 N N . PHE A 1 188 ? 1.841 5.168 1.807 1.00 96.38 188 PHE A N 1
ATOM 1537 C CA . PHE A 1 188 ? 0.410 5.334 2.074 1.00 96.38 188 PHE A CA 1
ATOM 1538 C C . PHE A 1 188 ? -0.112 6.720 1.708 1.00 96.38 188 PHE A C 1
ATOM 1540 O O . PHE A 1 188 ? 0.617 7.715 1.732 1.00 96.38 188 PHE A O 1
ATOM 1547 N N . PHE A 1 189 ? -1.396 6.779 1.366 1.00 96.31 189 PHE A N 1
ATOM 1548 C CA . PHE A 1 189 ? -2.107 8.006 1.013 1.00 96.31 189 PHE A CA 1
ATOM 1549 C C . PHE A 1 189 ? -3.620 7.806 1.118 1.00 96.31 189 PHE A C 1
ATOM 1551 O O . PHE A 1 189 ? -4.110 6.679 1.121 1.00 96.31 189 PHE A O 1
ATOM 1558 N N . GLU A 1 190 ? -4.359 8.912 1.165 1.00 96.19 190 GLU A N 1
ATOM 1559 C CA . GLU A 1 190 ? -5.819 8.898 1.130 1.00 96.19 190 GLU A CA 1
ATOM 1560 C C . GLU A 1 190 ? -6.349 9.479 -0.176 1.00 96.19 190 GLU A C 1
ATOM 1562 O O . GLU A 1 190 ? -5.912 10.550 -0.613 1.00 96.19 190 GLU A O 1
ATOM 1567 N N . TYR A 1 191 ? -7.328 8.807 -0.768 1.00 95.75 191 TYR A N 1
ATOM 1568 C CA . TYR A 1 191 ? -7.987 9.241 -1.994 1.00 95.75 191 TYR A CA 1
ATOM 1569 C C . TYR A 1 191 ? -9.435 8.746 -2.008 1.00 95.75 191 TYR A C 1
ATOM 1571 O O . TYR A 1 191 ? -9.725 7.759 -1.354 1.00 95.75 191 TYR A O 1
ATOM 1579 N N . ASP A 1 192 ? -10.335 9.449 -2.692 1.00 94.69 192 ASP A N 1
ATOM 1580 C CA . ASP A 1 192 ? -11.739 9.047 -2.876 1.00 94.69 192 ASP A CA 1
ATOM 1581 C C . ASP A 1 192 ? -11.871 8.458 -4.282 1.00 94.69 192 ASP A C 1
ATOM 1583 O O . ASP A 1 192 ? -12.092 9.189 -5.248 1.00 94.69 192 ASP A O 1
ATOM 1587 N N . LEU A 1 193 ? -11.604 7.157 -4.408 1.00 93.25 193 LEU A N 1
ATOM 1588 C CA . LEU A 1 193 ? -11.620 6.466 -5.698 1.00 93.25 193 LEU A CA 1
ATOM 1589 C C . LEU A 1 193 ? -13.049 6.234 -6.200 1.00 93.25 193 LEU A C 1
ATOM 1591 O O . LEU A 1 193 ? -13.282 6.241 -7.407 1.00 93.25 193 LEU A O 1
ATOM 1595 N N . ASP A 1 194 ? -14.000 6.072 -5.281 1.00 90.56 194 ASP A N 1
ATOM 1596 C CA . ASP A 1 194 ? -15.406 5.814 -5.605 1.00 90.56 194 ASP A CA 1
ATOM 1597 C C . ASP A 1 194 ? -16.207 7.092 -5.896 1.00 90.56 194 ASP A C 1
ATOM 1599 O O . ASP A 1 194 ? -17.387 7.014 -6.238 1.00 90.56 194 ASP A O 1
ATOM 1603 N N . ASN A 1 195 ? -15.581 8.269 -5.778 1.00 90.25 195 ASN A N 1
ATOM 1604 C CA . ASN A 1 195 ? -16.210 9.586 -5.908 1.00 90.25 195 ASN A CA 1
ATOM 1605 C C . ASN A 1 195 ? -17.448 9.754 -5.005 1.00 90.25 195 ASN A C 1
ATOM 1607 O O . ASN A 1 195 ? -18.421 10.420 -5.373 1.00 90.25 195 ASN A O 1
ATOM 1611 N N . ASN A 1 196 ? -17.428 9.154 -3.814 1.00 91.75 196 ASN A N 1
ATOM 1612 C CA . ASN A 1 196 ? -18.541 9.175 -2.860 1.00 91.75 196 ASN A CA 1
ATOM 1613 C C . ASN A 1 196 ? -18.333 10.199 -1.725 1.00 91.75 196 ASN A C 1
ATOM 1615 O O . ASN A 1 196 ? -19.093 10.222 -0.753 1.00 91.75 196 ASN A O 1
ATOM 1619 N N . LYS A 1 197 ? -17.323 11.069 -1.859 1.00 92.06 197 LYS A N 1
ATOM 1620 C CA . LYS A 1 197 ? -16.854 12.060 -0.877 1.00 92.06 197 LYS A CA 1
ATOM 1621 C C . LYS A 1 197 ? -16.228 11.452 0.380 1.00 92.06 197 LYS A C 1
ATOM 1623 O O . LYS A 1 197 ? -15.904 12.193 1.310 1.00 92.06 197 LYS A O 1
ATOM 1628 N N . GLN A 1 198 ? -16.026 10.139 0.427 1.00 93.69 198 GLN A N 1
ATOM 1629 C CA . GLN A 1 198 ? -15.335 9.455 1.511 1.00 93.69 198 GLN A CA 1
ATOM 1630 C C . GLN A 1 198 ? -13.994 8.947 1.004 1.00 93.69 198 GLN A C 1
ATOM 1632 O O . GLN A 1 198 ? -13.910 8.133 0.095 1.00 93.69 198 GLN A O 1
ATOM 1637 N N . LYS A 1 199 ? -12.913 9.426 1.619 1.00 95.00 199 LYS A N 1
ATOM 1638 C CA . LYS A 1 199 ? -11.583 8.940 1.268 1.00 95.00 199 LYS A CA 1
ATOM 1639 C C . LYS A 1 199 ? -11.373 7.530 1.801 1.00 95.00 199 LYS A C 1
ATOM 1641 O O . LYS A 1 199 ? -11.666 7.248 2.964 1.00 95.00 199 LYS A O 1
ATOM 1646 N N . GLU A 1 200 ? -10.767 6.690 0.980 1.00 94.88 200 GLU A N 1
ATOM 1647 C CA . GLU A 1 200 ? -10.163 5.437 1.400 1.00 94.88 200 GLU A CA 1
ATOM 1648 C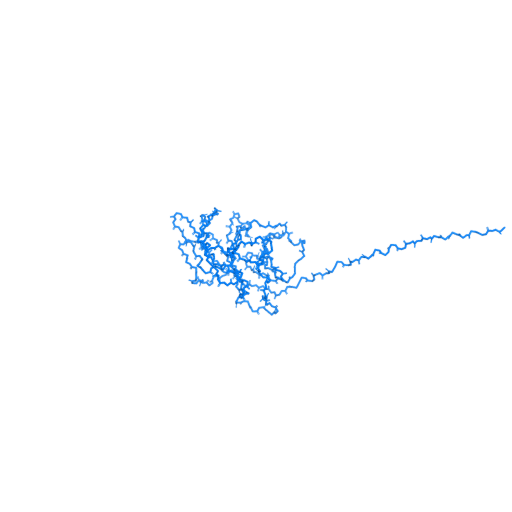 C . GLU A 1 200 ? -8.679 5.646 1.691 1.00 94.88 200 GLU A C 1
ATOM 1650 O O . GLU A 1 200 ? -8.019 6.497 1.088 1.00 94.88 200 GLU A O 1
ATOM 1655 N N . LEU A 1 201 ? -8.140 4.849 2.610 1.00 95.56 201 LEU A N 1
ATOM 1656 C CA . LEU A 1 201 ? -6.706 4.805 2.862 1.00 95.56 201 LEU A CA 1
ATOM 1657 C C . LEU A 1 201 ? -6.089 3.663 2.059 1.00 95.56 201 LEU A C 1
ATOM 1659 O O . LEU A 1 201 ? -6.477 2.503 2.205 1.00 95.56 201 LEU A O 1
ATOM 1663 N N . TYR A 1 202 ? -5.077 3.988 1.268 1.00 95.44 202 TYR A N 1
ATOM 1664 C CA . TYR A 1 202 ? -4.275 3.016 0.545 1.00 95.44 202 TYR A CA 1
ATOM 1665 C C . TYR A 1 202 ? -2.966 2.789 1.290 1.00 95.44 202 TYR A C 1
ATOM 1667 O O . TYR A 1 202 ? -2.282 3.744 1.659 1.00 95.44 202 TYR A O 1
ATOM 1675 N N . VAL A 1 203 ? -2.622 1.520 1.504 1.00 95.19 203 VAL A N 1
ATOM 1676 C CA . VAL A 1 203 ? -1.371 1.090 2.140 1.00 95.19 203 VAL A CA 1
ATOM 1677 C C . VAL A 1 203 ? -0.653 0.157 1.177 1.00 95.19 203 VAL A C 1
ATOM 1679 O O . VAL A 1 203 ? -1.167 -0.901 0.826 1.00 95.19 203 VAL A O 1
ATOM 1682 N N . ILE A 1 204 ? 0.537 0.546 0.741 1.00 94.88 204 ILE A N 1
ATOM 1683 C CA . ILE A 1 204 ? 1.352 -0.184 -0.220 1.00 94.88 204 ILE A CA 1
ATOM 1684 C C . ILE A 1 204 ? 2.551 -0.731 0.533 1.00 94.88 204 ILE A C 1
ATOM 1686 O O . ILE A 1 204 ? 3.391 0.022 1.022 1.00 94.88 204 ILE A O 1
ATOM 1690 N N . ASN A 1 205 ? 2.609 -2.054 0.619 1.00 93.00 205 ASN A N 1
ATOM 1691 C CA . ASN A 1 205 ? 3.749 -2.789 1.129 1.00 93.00 205 ASN A CA 1
ATOM 1692 C C . ASN A 1 205 ? 4.598 -3.257 -0.048 1.00 93.00 205 ASN A C 1
ATOM 1694 O O . ASN A 1 205 ? 4.111 -4.006 -0.896 1.00 93.00 205 ASN A O 1
ATOM 1698 N N . PHE A 1 206 ? 5.861 -2.861 -0.093 1.00 91.25 206 PHE A N 1
ATOM 1699 C CA . PHE A 1 206 ? 6.766 -3.292 -1.146 1.00 91.25 206 PHE A CA 1
ATOM 1700 C C . PHE A 1 206 ? 8.116 -3.724 -0.581 1.00 91.25 206 PHE A C 1
ATOM 1702 O O . PHE A 1 206 ? 8.635 -3.176 0.389 1.00 91.25 206 PHE A O 1
ATOM 1709 N N . HIS A 1 207 ? 8.679 -4.757 -1.196 1.00 88.38 207 HIS A N 1
ATOM 1710 C CA . HIS A 1 207 ? 9.958 -5.339 -0.831 1.00 88.38 207 HIS A CA 1
ATOM 1711 C C . HIS A 1 207 ? 10.814 -5.452 -2.088 1.00 88.38 207 HIS A C 1
ATOM 1713 O O . HIS A 1 207 ? 10.597 -6.352 -2.900 1.00 88.38 207 HIS A O 1
ATOM 1719 N N . CYS A 1 208 ? 11.806 -4.573 -2.213 1.00 83.69 208 CYS A N 1
ATOM 1720 C CA . CYS A 1 208 ? 12.766 -4.562 -3.318 1.00 83.69 208 CYS A CA 1
ATOM 1721 C C . CYS A 1 208 ? 13.454 -5.916 -3.504 1.00 83.69 208 CYS A C 1
ATOM 1723 O O . CYS A 1 208 ? 13.322 -6.552 -4.544 1.00 83.69 208 CYS A O 1
ATOM 1725 N N . CYS A 1 209 ? 14.115 -6.399 -2.449 1.00 79.88 209 CYS A N 1
ATOM 1726 C CA . CYS A 1 209 ? 14.957 -7.595 -2.506 1.00 79.88 209 CYS A CA 1
ATOM 1727 C C . CYS A 1 209 ? 14.173 -8.865 -2.863 1.00 79.88 209 CYS A C 1
ATOM 1729 O O . CYS A 1 209 ? 14.682 -9.751 -3.537 1.00 79.88 209 CYS A O 1
ATOM 1731 N N . THR A 1 210 ? 12.915 -8.956 -2.419 1.00 83.31 210 THR A N 1
ATOM 1732 C CA . THR A 1 210 ? 12.061 -10.121 -2.688 1.00 83.31 210 THR A CA 1
ATOM 1733 C C . THR A 1 210 ? 11.101 -9.893 -3.847 1.00 83.31 210 THR A C 1
ATOM 1735 O O . THR A 1 210 ? 10.288 -10.776 -4.113 1.00 83.31 210 THR A O 1
ATOM 1738 N N . GLN A 1 211 ? 11.188 -8.739 -4.524 1.00 85.81 211 GLN A N 1
ATOM 1739 C CA . GLN A 1 211 ? 10.396 -8.389 -5.707 1.00 85.81 211 GLN A CA 1
ATOM 1740 C C . GLN A 1 211 ? 8.885 -8.524 -5.459 1.00 85.81 211 GLN A C 1
ATOM 1742 O O . GLN A 1 211 ? 8.119 -9.024 -6.284 1.00 85.81 211 GLN A O 1
ATOM 1747 N N . ARG A 1 212 ? 8.445 -8.107 -4.267 1.00 87.19 212 ARG A N 1
ATOM 1748 C CA . ARG A 1 212 ? 7.056 -8.251 -3.821 1.00 87.19 212 ARG A CA 1
ATOM 1749 C C . ARG A 1 212 ? 6.404 -6.905 -3.652 1.00 87.19 212 ARG A C 1
ATOM 1751 O O . ARG A 1 212 ? 6.972 -6.019 -3.023 1.00 87.19 212 ARG A O 1
ATOM 1758 N N . ILE A 1 213 ? 5.177 -6.802 -4.134 1.00 91.00 213 ILE A N 1
ATOM 1759 C CA . ILE A 1 213 ? 4.309 -5.678 -3.841 1.00 91.00 213 ILE A CA 1
ATOM 1760 C C . ILE A 1 213 ? 2.928 -6.183 -3.456 1.00 91.00 213 ILE A C 1
ATOM 1762 O O . ILE A 1 213 ? 2.399 -7.132 -4.041 1.00 91.00 213 ILE A O 1
ATOM 1766 N N . LYS A 1 214 ? 2.362 -5.529 -2.452 1.00 90.81 214 LYS A N 1
ATOM 1767 C CA . LYS A 1 214 ? 1.021 -5.772 -1.968 1.00 90.81 214 LYS A CA 1
ATOM 1768 C C . LYS A 1 214 ? 0.335 -4.446 -1.689 1.00 90.81 214 LYS A C 1
ATOM 1770 O O . LYS A 1 214 ? 0.915 -3.572 -1.050 1.00 90.81 214 LYS A O 1
ATOM 1775 N N . ILE A 1 215 ? -0.878 -4.291 -2.193 1.00 92.38 215 ILE A N 1
ATOM 1776 C CA . ILE A 1 215 ? -1.647 -3.053 -2.098 1.00 92.38 215 ILE A CA 1
ATOM 1777 C C . ILE A 1 215 ? -2.896 -3.363 -1.282 1.00 92.38 215 ILE A C 1
ATOM 1779 O O . ILE A 1 215 ? -3.638 -4.296 -1.590 1.00 92.38 215 ILE A O 1
ATOM 1783 N N . TYR A 1 216 ? -3.130 -2.569 -0.246 1.00 91.94 216 TYR A N 1
ATOM 1784 C CA . TYR A 1 216 ? -4.324 -2.637 0.579 1.00 91.94 216 TYR A CA 1
ATOM 1785 C C . TYR A 1 216 ? -5.161 -1.373 0.413 1.00 91.94 216 TYR A C 1
ATOM 1787 O O . TYR A 1 216 ? -4.613 -0.277 0.286 1.00 91.94 216 TYR A O 1
ATOM 1795 N N . ARG A 1 217 ? -6.483 -1.529 0.481 1.00 92.25 217 ARG A N 1
ATOM 1796 C CA . ARG A 1 217 ? -7.473 -0.447 0.528 1.00 92.25 217 ARG A CA 1
ATOM 1797 C C . ARG A 1 217 ? -8.283 -0.577 1.811 1.00 92.25 217 ARG A C 1
ATOM 1799 O O . ARG A 1 217 ? -8.855 -1.633 2.069 1.00 92.25 217 ARG A O 1
ATOM 1806 N N . VAL A 1 218 ? -8.328 0.476 2.616 1.00 92.25 218 VAL A N 1
ATOM 1807 C CA . VAL A 1 218 ? -9.080 0.535 3.874 1.00 92.25 218 VAL A CA 1
ATOM 1808 C C . VAL A 1 218 ? -10.250 1.492 3.703 1.00 92.25 218 VAL A C 1
ATOM 1810 O O . VAL A 1 218 ? -10.062 2.636 3.291 1.00 92.25 218 VAL A O 1
ATOM 1813 N N . VAL A 1 219 ? -11.450 1.021 4.032 1.00 91.81 219 VAL A N 1
ATOM 1814 C CA . VAL A 1 219 ? -12.716 1.752 3.888 1.00 91.81 219 VAL A CA 1
ATOM 1815 C C . VAL A 1 219 ? -13.440 1.774 5.231 1.00 91.81 219 VAL A C 1
ATOM 1817 O O . VAL A 1 219 ? -13.320 0.824 6.012 1.00 91.81 219 VAL A O 1
ATOM 1820 N N . LYS A 1 220 ? -14.141 2.872 5.521 1.00 88.12 220 LYS A N 1
ATOM 1821 C CA . LYS A 1 220 ? -14.905 3.026 6.762 1.00 88.12 220 LYS A CA 1
ATOM 1822 C C . LYS A 1 220 ? -16.176 2.189 6.801 1.00 88.12 220 LYS A C 1
ATOM 1824 O O . LYS A 1 220 ? -16.742 1.901 5.725 1.00 88.12 220 LYS A O 1
#

pLDDT: mean 78.2, std 18.92, range [33.66, 96.81]

Secondary structure (DSSP, 8-state):
--------------------------EEEEEPP------TTEEEESS-EEEEEEETTT---TT----TTTTSS-EEEEETTS-EEEE-SS-EEEE-SS-EEEES---GGGEEEE---EEE---EEEPPTTS--EEEP-S-EEEEEEETTEEEEEEEEEEEETTEEE--EEEE-SS-EEEE-S-SEEEEEEE-SSSSS-PEEEEEEEETTTTEEEEEEEE-

Sequence (220 aa):
MKGFILLLWIIAFSVYSQEPIKRDCTFLGTFKPILLENDTSIINKSKWKVYNVFDSKKCKLEGFQIKGDQICNPKVYVNKDSSITLVSQLWNFVIKTDNVYIYQHLPRSFYKKETS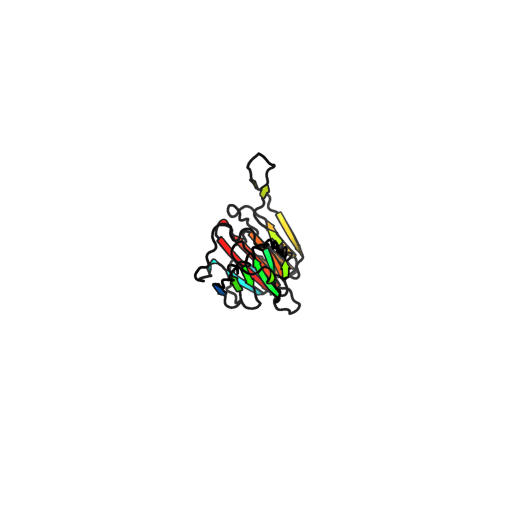AREFRVNREGVPDGQGGIKFIYDPDIMNFNSTFGKIQVYRTHFGCDDTGRNPLKIVNEKSSLYFKNIGNLLFFEYDLDNNKQKELYVINFHCCTQRIKIYRVVK